Protein AF-A0A8H4ENB4-F1 (afdb_monomer_lite)

InterPro domains:
  IPR001810 F-box domain [PF12937] (3-46)
  IPR036047 F-box-like domain superfamily [SSF81383] (2-39)

Structure (mmCIF, N/CA/C/O backbone):
data_AF-A0A8H4ENB4-F1
#
_entry.id   AF-A0A8H4ENB4-F1
#
loop_
_atom_site.group_PDB
_atom_site.id
_atom_site.type_symbol
_atom_site.label_atom_id
_atom_site.label_alt_id
_atom_site.label_comp_id
_atom_site.label_asym_id
_atom_site.label_entity_id
_atom_site.label_seq_id
_atom_site.pdbx_PDB_ins_code
_atom_site.Cartn_x
_atom_site.Cartn_y
_atom_site.Cartn_z
_atom_site.occupancy
_atom_site.B_iso_or_equiv
_atom_site.auth_seq_id
_atom_site.auth_comp_id
_atom_site.auth_asym_id
_atom_site.auth_atom_id
_atom_site.pdbx_PDB_model_num
ATOM 1 N N . MET A 1 1 ? 24.292 -9.351 -32.741 1.00 33.78 1 MET A N 1
ATOM 2 C CA . MET A 1 1 ? 24.150 -9.515 -31.277 1.00 33.78 1 MET A CA 1
ATOM 3 C C . MET A 1 1 ? 23.387 -8.316 -30.751 1.00 33.78 1 MET A C 1
ATOM 5 O O . MET A 1 1 ? 23.905 -7.215 -30.852 1.00 33.78 1 MET A O 1
ATOM 9 N N . ILE A 1 2 ? 22.160 -8.491 -30.256 1.00 48.94 2 ILE A N 1
ATOM 10 C CA . ILE A 1 2 ? 21.493 -7.419 -29.506 1.00 48.94 2 ILE A CA 1
ATOM 11 C C . ILE A 1 2 ? 22.192 -7.375 -28.148 1.00 48.94 2 ILE A C 1
ATOM 13 O O . ILE A 1 2 ? 22.024 -8.280 -27.335 1.00 48.94 2 ILE A O 1
ATOM 17 N N . THR A 1 3 ? 23.038 -6.373 -27.932 1.00 51.88 3 THR A N 1
ATOM 18 C CA . THR A 1 3 ? 23.620 -6.097 -26.619 1.00 51.88 3 THR A CA 1
ATOM 19 C C . THR A 1 3 ? 22.496 -5.604 -25.714 1.00 51.88 3 THR A C 1
ATOM 21 O O . THR A 1 3 ? 22.113 -4.435 -25.772 1.00 51.88 3 THR A O 1
ATOM 24 N N . LEU A 1 4 ? 21.906 -6.508 -24.928 1.00 77.62 4 LEU A N 1
ATOM 25 C CA . LEU A 1 4 ? 20.975 -6.121 -23.874 1.00 77.62 4 LEU A CA 1
ATOM 26 C C . LEU A 1 4 ? 21.754 -5.266 -22.866 1.00 77.62 4 LEU A C 1
ATOM 28 O O . LEU A 1 4 ? 22.782 -5.704 -22.350 1.00 77.62 4 LEU A O 1
ATOM 32 N N . LEU A 1 5 ? 21.289 -4.043 -22.610 1.00 82.44 5 LEU A N 1
ATOM 33 C CA . LEU A 1 5 ? 21.833 -3.229 -21.526 1.00 82.44 5 LEU A CA 1
ATOM 34 C C . LEU A 1 5 ? 21.674 -3.986 -20.190 1.00 82.44 5 LEU A C 1
ATOM 36 O O . LEU A 1 5 ? 20.645 -4.638 -19.993 1.00 82.44 5 LEU A O 1
ATOM 40 N N . PRO A 1 6 ? 22.643 -3.893 -19.262 1.00 88.88 6 PRO A N 1
ATOM 41 C CA . PRO A 1 6 ? 22.495 -4.449 -17.921 1.00 88.88 6 PRO A CA 1
ATOM 42 C C . PRO A 1 6 ? 21.274 -3.883 -17.180 1.00 88.88 6 PRO A C 1
ATOM 44 O O . PRO A 1 6 ? 20.834 -2.754 -17.433 1.00 88.88 6 PRO A O 1
ATOM 47 N N . ASN A 1 7 ? 20.751 -4.641 -16.214 1.00 88.50 7 ASN A N 1
ATOM 48 C CA . ASN A 1 7 ? 19.602 -4.226 -15.400 1.00 88.50 7 ASN A CA 1
ATOM 49 C C . ASN A 1 7 ? 19.855 -2.899 -14.679 1.00 88.50 7 ASN A C 1
ATOM 51 O O . ASN A 1 7 ? 18.939 -2.100 -14.499 1.00 88.50 7 ASN A O 1
ATOM 55 N N . GLU A 1 8 ? 21.098 -2.646 -14.285 1.00 89.69 8 GLU A N 1
ATOM 56 C CA . GLU A 1 8 ? 21.548 -1.434 -13.612 1.00 89.69 8 GLU A CA 1
ATOM 57 C C . GLU A 1 8 ? 21.365 -0.206 -14.510 1.00 89.69 8 GLU A C 1
ATOM 59 O O . GLU A 1 8 ? 20.927 0.849 -14.043 1.00 89.69 8 GLU A O 1
ATOM 64 N N . CYS A 1 9 ? 21.629 -0.352 -15.813 1.00 92.00 9 CYS A N 1
ATOM 65 C CA . CYS A 1 9 ? 21.418 0.703 -16.799 1.00 92.00 9 CYS A CA 1
ATOM 66 C C . CYS A 1 9 ? 19.926 1.008 -16.951 1.00 92.00 9 CYS A C 1
ATOM 68 O O . CYS A 1 9 ? 19.528 2.165 -16.823 1.00 92.00 9 CYS A O 1
ATOM 70 N N . PHE A 1 10 ? 19.091 -0.019 -17.141 1.00 91.88 10 PHE A N 1
ATOM 71 C CA . PHE A 1 10 ? 17.637 0.151 -17.210 1.00 91.88 10 PHE A CA 1
ATOM 72 C C . PHE A 1 10 ? 17.066 0.754 -15.924 1.00 91.88 10 PHE A C 1
ATOM 74 O O . PHE A 1 10 ? 16.273 1.687 -15.985 1.00 91.88 10 PHE A O 1
ATOM 81 N N . SER A 1 11 ? 17.514 0.287 -14.756 1.00 91.62 11 SER A N 1
ATOM 82 C CA . SER A 1 11 ? 17.112 0.835 -13.459 1.00 91.62 11 SER A CA 1
ATOM 83 C C . SER A 1 11 ? 17.425 2.328 -13.367 1.00 91.62 11 SER A C 1
ATOM 85 O O . SER A 1 11 ? 16.570 3.108 -12.953 1.00 91.62 11 SER A O 1
ATOM 87 N N . LYS A 1 12 ? 18.619 2.752 -13.803 1.00 91.88 12 LYS A N 1
ATOM 88 C CA . LYS A 1 12 ? 19.013 4.167 -13.805 1.00 91.88 12 LYS A CA 1
ATOM 89 C C . LYS A 1 12 ? 18.180 4.996 -14.786 1.00 91.88 12 LYS A C 1
ATOM 91 O O . LYS A 1 12 ? 17.748 6.086 -14.425 1.00 91.88 12 LYS A O 1
ATOM 96 N N . ILE A 1 13 ? 17.903 4.463 -15.977 1.00 92.69 13 ILE A N 1
ATOM 97 C CA . ILE A 1 13 ? 17.026 5.099 -16.969 1.00 92.69 13 ILE A CA 1
ATOM 98 C C . ILE A 1 13 ? 15.621 5.292 -16.388 1.00 92.69 13 ILE A C 1
ATOM 100 O O . ILE A 1 13 ? 15.118 6.410 -16.370 1.00 92.69 13 ILE A O 1
ATOM 104 N N . PHE A 1 14 ? 15.003 4.236 -15.853 1.00 93.50 14 PHE A N 1
ATOM 105 C CA . PHE A 1 14 ? 13.647 4.311 -15.309 1.00 93.50 14 PHE A CA 1
ATOM 106 C C . PHE A 1 14 ? 13.556 5.182 -14.054 1.00 93.50 14 PHE A C 1
ATOM 108 O O . PHE A 1 14 ? 12.583 5.914 -13.895 1.00 93.50 14 PHE A O 1
ATOM 115 N N . LYS A 1 15 ? 14.585 5.203 -13.200 1.00 90.69 15 LYS A N 1
ATOM 116 C CA . LYS A 1 15 ? 14.631 6.114 -12.045 1.00 90.69 15 LYS A CA 1
ATOM 117 C C . LYS A 1 15 ? 14.587 7.591 -12.443 1.00 90.69 15 LYS A C 1
ATOM 119 O O . LYS A 1 15 ? 14.016 8.373 -11.692 1.00 90.69 15 LYS A O 1
ATOM 124 N N . ASN A 1 16 ? 15.098 7.971 -13.618 1.00 90.75 16 ASN A N 1
ATOM 125 C CA . ASN A 1 16 ? 14.972 9.349 -14.115 1.00 90.75 16 ASN A CA 1
ATOM 126 C C . ASN A 1 16 ? 13.517 9.738 -14.435 1.00 90.75 16 ASN A C 1
ATOM 128 O O . ASN A 1 16 ? 13.195 10.921 -14.482 1.00 90.75 16 ASN A O 1
ATOM 132 N N . PHE A 1 17 ? 12.628 8.757 -14.619 1.00 88.12 17 PHE A N 1
ATOM 133 C CA . PHE A 1 17 ? 11.200 8.965 -14.862 1.00 88.12 17 PHE A CA 1
ATOM 134 C C . PHE A 1 17 ? 10.337 8.755 -13.607 1.00 88.12 17 PHE A C 1
ATOM 136 O O . PHE A 1 17 ? 9.117 8.714 -13.721 1.00 88.12 17 PHE A O 1
ATOM 143 N N . SER A 1 18 ? 10.922 8.644 -12.407 1.00 81.56 18 SER A N 1
ATOM 144 C CA . SER A 1 18 ? 10.185 8.380 -11.153 1.00 81.56 18 SER A CA 1
ATOM 145 C C . SER A 1 18 ? 9.088 9.405 -10.836 1.00 81.56 18 SER A C 1
ATOM 147 O O . SER A 1 18 ? 8.066 9.059 -10.242 1.00 81.56 18 SER A O 1
ATOM 149 N N . ASN A 1 19 ? 9.262 10.655 -11.273 1.00 80.44 19 ASN A N 1
ATOM 150 C CA . ASN A 1 19 ? 8.263 11.719 -11.134 1.00 80.44 19 ASN A CA 1
ATOM 151 C C . ASN A 1 19 ? 7.186 11.707 -12.231 1.00 80.44 19 ASN A C 1
ATOM 153 O O . ASN A 1 19 ? 6.178 12.392 -12.097 1.00 80.44 19 ASN A O 1
ATOM 157 N N . ASN A 1 20 ? 7.369 10.927 -13.298 1.00 84.69 20 ASN A N 1
ATOM 158 C CA . ASN A 1 20 ? 6.395 10.756 -14.370 1.00 84.69 20 ASN A CA 1
ATOM 159 C C . ASN A 1 20 ? 5.907 9.301 -14.404 1.00 84.69 20 ASN A C 1
ATOM 161 O O . ASN A 1 20 ? 6.315 8.490 -15.242 1.00 84.69 20 ASN A O 1
ATOM 165 N N . TYR A 1 21 ? 5.010 8.971 -13.471 1.00 80.31 21 TYR A N 1
ATOM 166 C CA . TYR A 1 21 ? 4.473 7.618 -13.341 1.00 80.31 21 TYR A CA 1
ATOM 167 C C . TYR A 1 21 ? 3.781 7.140 -14.623 1.00 80.31 21 TYR A C 1
ATOM 169 O O . TYR A 1 21 ? 3.906 5.970 -14.966 1.00 80.31 21 TYR A O 1
ATOM 177 N N . ARG A 1 22 ? 3.116 8.027 -15.380 1.00 83.75 22 ARG A N 1
ATOM 178 C CA . ARG A 1 22 ? 2.445 7.677 -16.647 1.00 83.75 22 ARG A CA 1
ATOM 179 C C . ARG A 1 22 ? 3.431 7.110 -17.670 1.00 83.75 22 ARG A C 1
ATOM 181 O O . ARG A 1 22 ? 3.140 6.098 -18.313 1.00 83.75 22 ARG A O 1
ATOM 188 N N . THR A 1 23 ? 4.617 7.709 -17.771 1.00 89.62 23 THR A N 1
ATOM 189 C CA . THR A 1 23 ? 5.705 7.186 -18.610 1.00 89.62 23 THR A CA 1
ATOM 190 C C . THR A 1 23 ? 6.164 5.818 -18.120 1.00 89.62 23 THR A C 1
ATOM 192 O O . THR A 1 23 ? 6.275 4.889 -18.916 1.00 89.62 23 THR A O 1
ATOM 195 N N . LEU A 1 24 ? 6.371 5.650 -16.812 1.00 89.38 24 LEU A N 1
ATOM 196 C CA . LEU A 1 24 ? 6.766 4.359 -16.243 1.00 89.38 24 LEU A CA 1
ATOM 197 C C . LEU A 1 24 ? 5.714 3.263 -16.473 1.00 89.38 24 LEU A C 1
ATOM 199 O O . LEU A 1 24 ? 6.077 2.154 -16.859 1.00 89.38 24 LEU A O 1
ATOM 203 N N . PHE A 1 25 ? 4.423 3.569 -16.318 1.00 86.50 25 PHE A N 1
ATOM 204 C CA . PHE A 1 25 ? 3.331 2.644 -16.637 1.00 86.50 25 PHE A CA 1
ATOM 205 C C . PHE A 1 25 ? 3.326 2.248 -18.113 1.00 86.50 25 PHE A C 1
ATOM 207 O O . PHE A 1 25 ? 3.151 1.075 -18.426 1.00 86.50 25 PHE A O 1
ATOM 214 N N . SER A 1 26 ? 3.575 3.194 -19.020 1.00 89.62 26 SER A N 1
ATOM 215 C CA . SER A 1 26 ? 3.676 2.895 -20.454 1.00 89.62 26 SER A CA 1
ATOM 216 C C . SER A 1 26 ? 4.870 1.974 -20.744 1.00 89.62 26 SER A C 1
ATOM 218 O O . SER A 1 26 ? 4.734 0.970 -21.440 1.00 89.62 26 SER A O 1
ATOM 220 N N . CYS A 1 27 ? 6.027 2.251 -20.135 1.00 90.88 27 CYS A N 1
ATOM 221 C CA . CYS A 1 27 ? 7.237 1.435 -20.261 1.00 90.88 27 CYS A CA 1
ATOM 222 C C . CYS A 1 27 ? 7.072 0.020 -19.679 1.00 90.88 27 CYS A C 1
ATOM 224 O O . CYS A 1 27 ? 7.657 -0.935 -20.192 1.00 90.88 27 CYS A O 1
ATOM 226 N N . LEU A 1 28 ? 6.260 -0.147 -18.634 1.00 90.12 28 LEU A N 1
ATOM 227 C CA . LEU A 1 28 ? 5.977 -1.451 -18.036 1.00 90.12 28 LEU A CA 1
ATOM 228 C C . LEU A 1 28 ? 5.340 -2.430 -19.034 1.00 90.12 28 LEU A C 1
ATOM 230 O O . LEU A 1 28 ? 5.593 -3.633 -18.955 1.00 90.12 28 LEU A O 1
ATOM 234 N N . LEU A 1 29 ? 4.551 -1.920 -19.982 1.00 91.19 29 LEU A N 1
ATOM 235 C CA . LEU A 1 29 ? 3.837 -2.722 -20.978 1.00 91.19 29 LEU A CA 1
ATOM 236 C C . LEU A 1 29 ? 4.723 -3.165 -22.153 1.00 91.19 29 LEU A C 1
ATOM 238 O O . LEU A 1 29 ? 4.334 -4.054 -22.905 1.00 91.19 29 LEU A O 1
ATOM 242 N N . VAL A 1 30 ? 5.923 -2.592 -22.297 1.00 93.19 30 VAL A N 1
ATOM 243 C CA . VAL A 1 30 ? 6.831 -2.869 -23.424 1.00 93.19 30 VAL A CA 1
ATOM 244 C C . VAL A 1 30 ? 7.368 -4.300 -23.383 1.00 93.19 30 VAL A C 1
ATOM 246 O O . VAL A 1 30 ? 7.442 -4.970 -24.410 1.00 93.19 30 VAL A O 1
ATOM 249 N N . SER A 1 31 ? 7.783 -4.788 -22.209 1.00 93.12 31 SER A N 1
ATOM 250 C CA . SER A 1 31 ? 8.293 -6.156 -22.070 1.00 93.12 31 SER A CA 1
ATOM 251 C C . SER A 1 31 ? 8.209 -6.680 -20.637 1.00 93.12 31 SER A C 1
ATOM 253 O O . SER A 1 31 ? 8.283 -5.925 -19.666 1.00 93.12 31 SER A O 1
ATOM 255 N N . ARG A 1 32 ? 8.169 -8.014 -20.482 1.00 91.12 32 ARG A N 1
ATOM 256 C CA . ARG A 1 32 ? 8.250 -8.671 -19.160 1.00 91.12 32 ARG A CA 1
ATOM 257 C C . ARG A 1 32 ? 9.529 -8.314 -18.398 1.00 91.12 32 ARG A C 1
ATOM 259 O O . ARG A 1 32 ? 9.535 -8.345 -17.171 1.00 91.12 32 ARG A O 1
ATOM 266 N N . HIS A 1 33 ? 10.612 -8.021 -19.114 1.00 91.69 33 HIS A N 1
ATOM 267 C CA . HIS A 1 33 ? 11.878 -7.612 -18.515 1.00 91.69 33 HIS A CA 1
ATOM 268 C C . HIS A 1 33 ? 11.768 -6.210 -17.904 1.00 91.69 33 HIS A C 1
ATOM 270 O O . HIS A 1 33 ? 12.080 -6.026 -16.732 1.00 91.69 33 HIS A O 1
ATOM 276 N N . TRP A 1 34 ? 11.227 -5.253 -18.661 1.00 93.62 34 TRP A N 1
ATOM 277 C CA . TRP A 1 34 ? 11.026 -3.876 -18.204 1.00 93.62 34 TRP A CA 1
ATOM 278 C C . TRP A 1 34 ? 10.031 -3.813 -17.049 1.00 93.62 34 TRP A C 1
ATOM 280 O O . TRP A 1 34 ? 10.302 -3.155 -16.049 1.00 93.62 34 TRP A O 1
ATOM 290 N N . CYS A 1 35 ? 8.942 -4.581 -17.134 1.00 92.81 35 CYS A N 1
ATOM 291 C CA . CYS A 1 35 ? 7.967 -4.721 -16.057 1.00 92.81 35 CYS A CA 1
ATOM 292 C C . CYS A 1 35 ? 8.632 -5.076 -14.717 1.00 92.81 35 CYS A C 1
ATOM 294 O O . CYS A 1 35 ? 8.427 -4.380 -13.726 1.00 92.81 35 CYS A O 1
ATOM 296 N N . ARG A 1 36 ? 9.515 -6.085 -14.690 1.00 92.75 36 ARG A N 1
ATOM 297 C CA . ARG A 1 36 ? 10.210 -6.503 -13.458 1.00 92.75 36 ARG A CA 1
ATOM 298 C C . ARG A 1 36 ? 11.112 -5.424 -12.852 1.00 92.75 36 ARG A C 1
ATOM 300 O O . ARG A 1 36 ? 11.290 -5.421 -11.640 1.00 92.75 36 ARG A O 1
ATOM 307 N N . ILE A 1 37 ? 11.675 -4.533 -13.667 1.00 93.12 37 ILE A N 1
ATOM 308 C CA . ILE A 1 37 ? 12.547 -3.443 -13.200 1.00 93.12 37 ILE A CA 1
ATOM 309 C C . ILE A 1 37 ? 11.719 -2.236 -12.745 1.00 93.12 37 ILE A C 1
ATOM 311 O O . ILE A 1 37 ? 12.053 -1.591 -11.754 1.00 93.12 37 ILE A O 1
ATOM 315 N N . ILE A 1 38 ? 10.638 -1.932 -13.462 1.00 92.75 38 ILE A N 1
ATOM 316 C CA . ILE A 1 38 ? 9.805 -0.751 -13.226 1.00 92.75 38 ILE A CA 1
ATOM 317 C C . ILE A 1 38 ? 8.880 -0.942 -12.025 1.00 92.75 38 ILE A C 1
ATOM 319 O O . ILE A 1 38 ? 8.680 0.014 -11.280 1.00 92.75 38 ILE A O 1
ATOM 323 N N . ILE A 1 39 ? 8.340 -2.146 -11.803 1.00 91.38 39 ILE A N 1
ATOM 324 C CA . ILE A 1 39 ? 7.420 -2.412 -10.686 1.00 91.38 39 ILE A CA 1
ATOM 325 C C . ILE A 1 39 ? 7.999 -1.956 -9.335 1.00 91.38 39 ILE A C 1
ATOM 327 O O . ILE A 1 39 ? 7.341 -1.157 -8.670 1.00 91.38 39 ILE A O 1
ATOM 331 N N . PRO A 1 40 ? 9.231 -2.335 -8.942 1.00 91.62 40 PRO A N 1
ATOM 332 C CA . PRO A 1 40 ? 9.821 -1.848 -7.697 1.00 91.62 40 PRO A CA 1
ATOM 333 C C . PRO A 1 40 ? 10.025 -0.327 -7.639 1.00 91.62 40 PRO A C 1
ATOM 335 O O . PRO A 1 40 ? 10.032 0.237 -6.552 1.00 91.62 40 PRO A O 1
ATOM 338 N N . ILE A 1 41 ? 10.205 0.338 -8.787 1.00 90.94 41 ILE A N 1
ATOM 339 C CA . ILE A 1 41 ? 10.390 1.797 -8.871 1.00 90.94 41 ILE A CA 1
ATOM 340 C C . ILE A 1 41 ? 9.049 2.516 -8.697 1.00 90.94 41 ILE A C 1
ATOM 342 O O . ILE A 1 41 ? 8.963 3.483 -7.952 1.00 90.94 41 ILE A O 1
ATOM 346 N N . LEU A 1 42 ? 7.996 2.049 -9.369 1.00 88.06 42 LEU A N 1
ATOM 347 C CA . LEU A 1 42 ? 6.656 2.630 -9.258 1.00 88.06 42 LEU A CA 1
ATOM 348 C C . LEU A 1 42 ? 6.060 2.422 -7.859 1.00 88.06 42 LEU A C 1
ATOM 350 O O . LEU A 1 42 ? 5.446 3.331 -7.310 1.00 88.06 42 LEU A O 1
ATOM 354 N N . TRP A 1 43 ? 6.267 1.241 -7.272 1.00 89.12 43 TRP A N 1
ATOM 355 C CA . TRP A 1 43 ? 5.727 0.876 -5.960 1.00 89.12 43 TRP A CA 1
ATOM 356 C C . TRP A 1 43 ? 6.666 1.201 -4.789 1.00 89.12 43 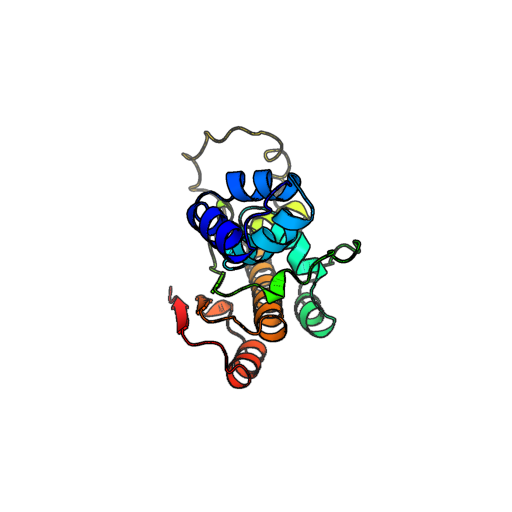TRP A C 1
ATOM 358 O O . TRP A 1 43 ? 6.402 0.760 -3.673 1.00 89.12 43 TRP A O 1
ATOM 368 N N . SER A 1 44 ? 7.731 1.990 -4.993 1.00 90.81 44 SER A N 1
ATOM 369 C CA . SER A 1 44 ? 8.582 2.454 -3.886 1.00 90.81 44 SER A CA 1
ATOM 370 C C . SER A 1 44 ? 7.904 3.519 -3.023 1.00 90.81 44 SER A C 1
ATOM 372 O O . SER A 1 44 ? 8.199 3.611 -1.830 1.00 90.81 44 SER A O 1
ATOM 374 N N . GLU A 1 45 ? 6.995 4.299 -3.611 1.00 87.94 45 GLU A N 1
ATOM 375 C CA . GLU A 1 45 ? 6.166 5.309 -2.942 1.00 87.94 45 GLU A CA 1
ATOM 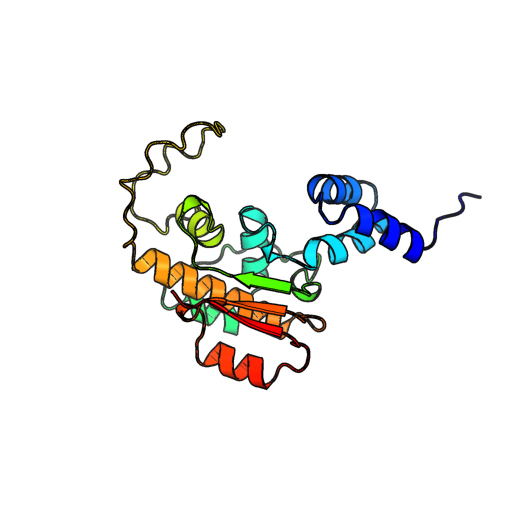376 C C . GLU A 1 45 ? 4.687 5.063 -3.291 1.00 87.94 45 GLU A C 1
ATOM 378 O O . GLU A 1 45 ? 4.066 5.862 -3.996 1.00 87.94 45 GLU A O 1
ATOM 383 N N . PRO A 1 46 ? 4.106 3.933 -2.846 1.00 80.56 46 PRO A N 1
ATOM 384 C CA . PRO A 1 46 ? 2.755 3.517 -3.225 1.00 80.56 46 PRO A CA 1
ATOM 385 C C . PRO A 1 46 ? 1.703 4.574 -2.890 1.00 80.56 46 PRO A C 1
ATOM 387 O O . PRO A 1 46 ? 0.687 4.687 -3.573 1.00 80.56 46 PRO A O 1
ATOM 390 N N . THR A 1 47 ? 1.963 5.375 -1.853 1.00 76.50 47 THR A N 1
ATOM 391 C CA . THR A 1 47 ? 1.027 6.389 -1.392 1.00 76.50 47 THR A CA 1
ATOM 392 C C . THR A 1 47 ? 1.137 7.737 -2.109 1.00 76.50 47 THR A C 1
ATOM 394 O O . THR A 1 47 ? 0.416 8.671 -1.777 1.00 76.50 47 THR A O 1
ATOM 397 N N . LYS A 1 48 ? 2.041 7.875 -3.080 1.00 76.50 48 LYS A N 1
ATOM 398 C CA . LYS A 1 48 ? 2.165 9.103 -3.876 1.00 76.50 48 LYS A CA 1
ATOM 399 C C . LYS A 1 48 ? 1.022 9.262 -4.884 1.00 76.50 48 LYS A C 1
ATOM 401 O O . LYS A 1 48 ? 0.763 10.367 -5.342 1.00 76.50 48 LYS A O 1
ATOM 406 N N . TYR A 1 49 ? 0.356 8.159 -5.225 1.00 68.81 49 TYR A N 1
ATOM 407 C CA . TYR A 1 49 ? -0.656 8.091 -6.280 1.00 68.81 49 TYR A CA 1
ATOM 408 C C . TYR A 1 49 ? -1.976 7.460 -5.786 1.00 68.81 49 TYR A C 1
ATOM 410 O O . TYR A 1 49 ? -2.690 6.846 -6.575 1.00 68.81 49 TYR A O 1
ATOM 418 N N . VAL A 1 50 ? -2.291 7.568 -4.482 1.00 64.81 50 VAL A N 1
ATOM 419 C CA . VAL A 1 50 ? -3.460 6.907 -3.834 1.00 64.81 50 VAL A CA 1
ATOM 420 C C . VAL A 1 50 ? -4.796 7.365 -4.404 1.00 64.81 50 VAL A C 1
ATOM 422 O O . VAL A 1 50 ? -5.780 6.650 -4.258 1.00 64.81 50 VAL A O 1
ATOM 425 N N . ASP A 1 51 ? -4.834 8.494 -5.107 1.00 65.62 51 ASP A N 1
ATOM 426 C CA . ASP A 1 51 ? -6.035 8.987 -5.787 1.00 65.62 51 ASP A CA 1
ATOM 427 C C . ASP A 1 51 ? -6.561 7.989 -6.837 1.00 65.62 51 ASP A C 1
ATOM 429 O 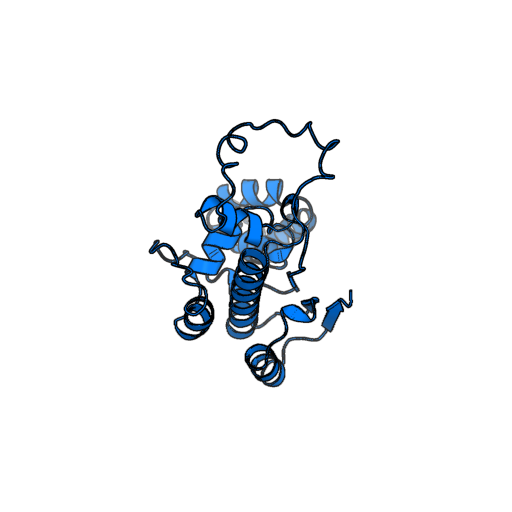O . ASP A 1 51 ? -7.738 8.008 -7.198 1.00 65.62 51 ASP A O 1
ATOM 433 N N . ASP A 1 52 ? -5.716 7.061 -7.305 1.00 71.94 52 ASP A N 1
ATOM 434 C CA . ASP A 1 52 ? -6.139 5.968 -8.171 1.00 71.94 52 ASP A CA 1
ATOM 435 C C . ASP A 1 52 ? -6.784 4.822 -7.372 1.00 71.94 52 ASP A C 1
ATOM 437 O O . ASP A 1 52 ? -6.114 3.966 -6.782 1.00 71.94 52 ASP A O 1
ATOM 441 N N . LEU A 1 53 ? -8.115 4.745 -7.452 1.00 77.06 53 LEU A N 1
ATOM 442 C CA . LEU A 1 53 ? -8.949 3.693 -6.856 1.00 77.06 53 LEU A CA 1
ATOM 443 C C . LEU A 1 53 ? -8.465 2.264 -7.158 1.00 77.06 53 LEU A C 1
ATOM 445 O O . LEU A 1 53 ? -8.684 1.342 -6.367 1.00 77.06 53 LEU A O 1
ATOM 449 N N . ARG A 1 54 ? -7.796 2.048 -8.299 1.00 77.75 54 ARG A N 1
ATOM 450 C CA . ARG A 1 54 ? -7.269 0.729 -8.677 1.00 77.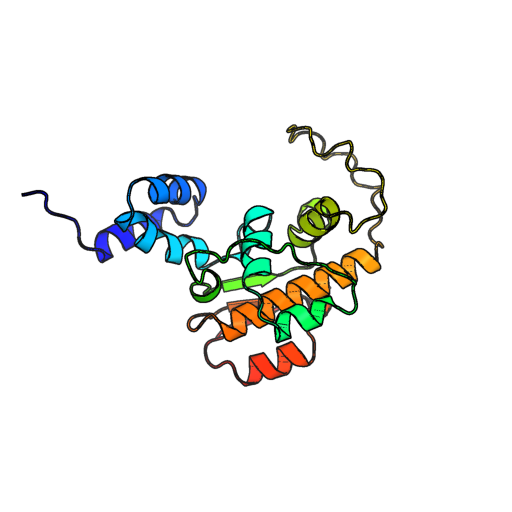75 54 ARG A CA 1
ATOM 451 C C . ARG A 1 54 ? -6.135 0.293 -7.755 1.00 77.75 54 ARG A C 1
ATOM 453 O O . ARG A 1 54 ? -6.041 -0.897 -7.459 1.00 77.75 54 ARG A O 1
ATOM 460 N N . LEU A 1 55 ? -5.297 1.225 -7.295 1.00 80.62 55 LEU A N 1
ATOM 461 C CA . LEU A 1 55 ? -4.187 0.926 -6.388 1.00 80.62 55 LEU A CA 1
ATOM 462 C C . LEU A 1 55 ? -4.700 0.519 -5.009 1.00 80.62 55 LEU A C 1
ATOM 464 O O . LEU A 1 55 ? -4.254 -0.490 -4.470 1.00 80.62 55 LEU A O 1
ATOM 468 N N . ILE A 1 56 ? -5.692 1.239 -4.484 1.00 85.62 56 ILE A N 1
ATOM 469 C CA . ILE A 1 56 ? -6.330 0.908 -3.202 1.00 85.62 56 ILE A CA 1
ATOM 470 C C . ILE A 1 56 ? -6.910 -0.495 -3.254 1.00 85.62 56 ILE A C 1
ATOM 472 O O . ILE A 1 56 ? -6.605 -1.318 -2.394 1.00 85.62 56 ILE A O 1
ATOM 476 N N . ARG A 1 57 ? -7.659 -0.807 -4.316 1.00 85.62 57 ARG A N 1
ATOM 477 C CA . ARG A 1 57 ? -8.216 -2.144 -4.520 1.00 85.62 57 ARG A CA 1
ATOM 478 C C . ARG A 1 57 ? -7.134 -3.226 -4.538 1.00 85.62 57 ARG A C 1
ATOM 480 O O . ARG A 1 57 ? -7.323 -4.270 -3.925 1.00 85.62 57 ARG A O 1
ATOM 487 N N . ILE A 1 58 ? -6.000 -2.990 -5.207 1.00 86.00 58 ILE A N 1
ATOM 488 C CA . ILE A 1 58 ? -4.872 -3.937 -5.213 1.00 86.00 58 ILE A CA 1
ATOM 489 C C . ILE A 1 58 ? -4.355 -4.176 -3.792 1.00 86.00 58 ILE A C 1
ATOM 491 O O . ILE A 1 58 ? -4.150 -5.329 -3.422 1.00 86.00 58 ILE A O 1
ATOM 495 N N . TYR A 1 59 ? -4.166 -3.126 -2.989 1.00 88.12 59 TYR A N 1
ATOM 496 C CA . TYR A 1 59 ? -3.655 -3.296 -1.628 1.00 88.12 59 TYR A CA 1
ATOM 497 C C . TYR A 1 59 ? -4.658 -3.978 -0.697 1.00 88.12 59 TYR A C 1
ATOM 499 O O . TYR A 1 59 ? -4.271 -4.845 0.088 1.00 88.12 59 TYR A O 1
ATOM 507 N N . LEU A 1 60 ? -5.945 -3.652 -0.822 1.00 89.75 60 LEU A N 1
ATOM 508 C CA . LEU A 1 60 ? -7.006 -4.309 -0.062 1.00 89.75 60 LEU A CA 1
ATOM 509 C C . LEU A 1 60 ? -7.048 -5.822 -0.332 1.00 89.75 60 LEU A C 1
ATOM 511 O O . LEU A 1 60 ? -7.203 -6.612 0.595 1.00 89.75 60 LEU A O 1
ATOM 515 N N . LEU A 1 61 ? -6.804 -6.246 -1.576 1.00 88.19 61 LEU A N 1
ATOM 516 C CA . LEU A 1 61 ? -6.716 -7.666 -1.944 1.00 88.19 61 LEU A CA 1
ATOM 517 C C . LEU A 1 61 ? -5.502 -8.398 -1.356 1.00 88.19 61 LEU A C 1
ATOM 519 O O . LEU A 1 61 ? -5.477 -9.629 -1.338 1.00 88.19 61 LEU A O 1
ATOM 523 N N . THR A 1 62 ? -4.486 -7.667 -0.898 1.00 88.31 62 THR A N 1
ATOM 524 C CA . THR A 1 62 ? -3.263 -8.238 -0.306 1.00 88.31 62 THR A CA 1
ATOM 525 C C . THR A 1 62 ? -3.282 -8.298 1.222 1.00 88.31 62 THR A C 1
ATOM 527 O O . THR A 1 62 ? -2.317 -8.778 1.828 1.00 88.31 62 THR A O 1
ATOM 530 N N . LEU A 1 63 ? -4.371 -7.847 1.855 1.00 90.88 63 LEU A N 1
ATOM 531 C CA . LEU A 1 63 ? -4.549 -7.942 3.302 1.00 90.88 63 LEU A CA 1
ATOM 532 C C . LEU A 1 63 ? -4.680 -9.406 3.737 1.00 90.88 63 LEU A C 1
ATOM 534 O O . LEU A 1 63 ? -5.405 -10.191 3.122 1.00 90.88 63 LEU A O 1
ATOM 538 N N . ASN A 1 64 ? -3.993 -9.777 4.816 1.00 90.75 64 ASN A N 1
ATOM 539 C CA . ASN A 1 64 ? -4.154 -11.090 5.439 1.00 90.75 64 ASN A CA 1
ATOM 540 C C . ASN A 1 64 ? -5.366 -11.114 6.395 1.00 90.75 64 ASN A C 1
ATOM 542 O O . ASN A 1 64 ? -6.007 -10.095 6.623 1.00 90.75 64 ASN A O 1
ATOM 546 N N . ALA A 1 65 ? -5.672 -12.272 6.987 1.00 90.75 65 ALA A N 1
ATOM 547 C CA . ALA A 1 65 ? -6.825 -12.413 7.884 1.00 90.75 65 ALA A CA 1
ATOM 548 C C . ALA A 1 65 ? -6.780 -11.472 9.110 1.00 90.75 65 ALA A C 1
ATOM 550 O O . ALA A 1 65 ? -7.815 -10.971 9.534 1.00 90.75 65 ALA A O 1
ATOM 551 N N . GLU A 1 66 ? -5.592 -11.201 9.659 1.00 90.00 66 GLU A N 1
ATOM 552 C CA . GLU A 1 66 ? -5.415 -10.289 10.799 1.00 90.00 66 GLU A CA 1
ATOM 553 C C . GLU A 1 66 ? -5.711 -8.838 10.399 1.00 90.00 66 GLU A C 1
ATOM 555 O O . GLU A 1 66 ? -6.446 -8.139 11.086 1.00 90.00 66 GLU A O 1
ATOM 560 N N . GLU A 1 67 ? -5.209 -8.398 9.248 1.00 91.69 67 GLU A N 1
ATOM 561 C CA . GLU A 1 67 ? -5.464 -7.059 8.714 1.00 91.69 67 GLU A CA 1
ATOM 562 C C . GLU A 1 67 ? -6.926 -6.883 8.295 1.00 91.69 67 GLU A C 1
ATOM 564 O O . GLU A 1 67 ? -7.516 -5.843 8.556 1.00 91.69 67 GLU A O 1
ATOM 569 N N . GLN A 1 68 ? -7.543 -7.913 7.712 1.00 91.44 68 GLN A N 1
ATOM 570 C CA . GLN A 1 68 ? -8.972 -7.901 7.391 1.00 91.44 68 GLN A CA 1
ATOM 571 C C . GLN A 1 68 ? -9.846 -7.850 8.650 1.00 91.44 68 GLN A C 1
ATOM 573 O O . GLN A 1 68 ? -10.921 -7.257 8.620 1.00 91.44 68 GLN A O 1
ATOM 578 N N . SER A 1 69 ? -9.386 -8.408 9.776 1.00 90.69 69 SER A N 1
ATOM 579 C CA . SER A 1 69 ? -10.143 -8.366 11.033 1.00 90.69 69 SER A CA 1
ATOM 580 C C . SER A 1 69 ? -10.361 -6.943 11.562 1.00 90.69 69 SER A C 1
ATOM 582 O O . SER A 1 69 ? -11.372 -6.690 12.214 1.00 90.69 69 SER A O 1
ATOM 584 N N . LEU A 1 70 ? -9.478 -5.995 11.214 1.00 89.88 70 LEU A N 1
ATOM 585 C CA . LEU A 1 70 ? -9.619 -4.573 11.553 1.00 89.88 70 LEU A CA 1
ATOM 586 C C . LEU A 1 70 ? -10.796 -3.898 10.838 1.00 89.88 70 LEU A C 1
ATOM 588 O O . LEU A 1 70 ? -11.252 -2.842 11.269 1.00 89.88 70 LEU A O 1
ATOM 592 N N . LEU A 1 71 ? -11.271 -4.494 9.745 1.00 92.06 71 LEU A N 1
ATOM 593 C CA . LEU A 1 71 ? -12.342 -3.964 8.905 1.00 92.06 71 LEU A CA 1
ATOM 594 C C . LEU A 1 71 ? -13.728 -4.484 9.317 1.00 92.06 71 LEU A C 1
ATOM 596 O O . LEU A 1 71 ? -14.738 -3.845 9.021 1.00 92.06 71 LEU A O 1
ATOM 600 N N . LEU A 1 72 ? -13.780 -5.611 10.039 1.00 90.00 72 LEU A N 1
ATOM 601 C CA . LEU A 1 72 ? -15.023 -6.254 10.478 1.00 90.00 72 LEU A CA 1
ATOM 602 C C . LEU A 1 72 ? -15.925 -5.352 11.341 1.00 90.00 72 LEU A C 1
ATOM 604 O O . LEU A 1 72 ? -17.125 -5.341 11.075 1.00 90.00 72 LEU A O 1
ATOM 608 N N . PRO A 1 73 ? -15.412 -4.568 12.317 1.00 91.50 73 PRO A N 1
ATOM 609 C CA . PRO A 1 73 ? -16.256 -3.692 13.140 1.00 91.50 73 PRO A CA 1
ATOM 610 C C . PRO A 1 73 ? -17.006 -2.624 12.339 1.00 91.50 73 PRO A C 1
ATOM 612 O O . PRO A 1 73 ? -17.988 -2.074 12.823 1.00 91.50 73 PRO A O 1
ATOM 615 N N . TYR A 1 74 ? -16.537 -2.342 11.123 1.00 90.12 74 TYR A N 1
ATOM 616 C CA . TYR A 1 74 ? -17.060 -1.305 10.243 1.00 90.12 74 TYR A CA 1
ATOM 617 C C . TYR A 1 74 ? -17.875 -1.872 9.073 1.00 90.12 74 TYR A C 1
ATOM 619 O O . TYR A 1 74 ? -18.200 -1.139 8.145 1.00 90.12 74 TYR A O 1
ATOM 627 N N . ASN A 1 75 ? -18.185 -3.177 9.088 1.00 89.31 75 ASN A N 1
ATOM 628 C CA . ASN A 1 75 ? -18.938 -3.874 8.037 1.00 89.31 75 ASN A CA 1
ATOM 629 C C . ASN A 1 75 ? -18.348 -3.702 6.620 1.00 89.31 75 ASN A C 1
ATOM 631 O O . ASN A 1 75 ? -19.067 -3.756 5.618 1.00 89.31 75 ASN A O 1
ATOM 635 N N . ILE A 1 76 ? -17.029 -3.508 6.517 1.00 89.12 76 ILE A N 1
ATOM 636 C CA . ILE A 1 76 ? -16.349 -3.357 5.229 1.00 89.12 76 ILE A CA 1
ATOM 637 C C . ILE A 1 76 ? -16.116 -4.746 4.626 1.00 89.12 76 ILE A C 1
ATOM 639 O O . ILE A 1 76 ? -15.370 -5.563 5.169 1.00 89.12 76 ILE A O 1
ATOM 643 N N . ILE A 1 77 ? -16.741 -5.006 3.480 1.00 83.94 77 ILE A N 1
ATOM 644 C CA . ILE A 1 77 ? -16.653 -6.267 2.750 1.00 83.94 77 ILE A CA 1
ATOM 645 C C . ILE A 1 77 ? -15.664 -6.071 1.612 1.00 83.94 77 ILE A C 1
ATOM 647 O O . ILE A 1 77 ? -15.866 -5.260 0.711 1.00 83.94 77 ILE A O 1
ATOM 651 N N . LEU A 1 78 ? -14.575 -6.834 1.647 1.00 83.62 78 LEU A N 1
ATOM 652 C CA . LEU A 1 78 ? -13.595 -6.803 0.575 1.00 83.62 78 LEU A CA 1
ATOM 653 C C . LEU A 1 78 ? -14.060 -7.671 -0.594 1.00 83.62 78 LEU A C 1
ATOM 655 O O . LEU A 1 78 ? -14.507 -8.804 -0.388 1.00 83.62 78 LEU A O 1
ATOM 659 N N . PRO A 1 79 ? -13.919 -7.186 -1.833 1.00 70.50 79 PRO A N 1
ATOM 660 C CA . PRO A 1 79 ? -14.305 -7.970 -2.983 1.00 70.50 79 PRO A CA 1
ATOM 661 C C . PRO A 1 79 ? -13.347 -9.154 -3.170 1.00 70.50 79 PRO A C 1
ATOM 663 O O . PRO A 1 79 ? -12.126 -9.022 -3.066 1.00 70.50 79 PRO A O 1
ATOM 666 N N . ASN A 1 80 ? -13.904 -10.327 -3.467 1.00 69.62 80 ASN A N 1
ATOM 667 C CA . ASN A 1 80 ? -13.140 -11.559 -3.642 1.00 69.62 80 ASN A CA 1
ATOM 668 C C . ASN A 1 80 ? -12.591 -11.652 -5.077 1.00 69.62 80 ASN A C 1
ATOM 670 O O . ASN A 1 80 ? -13.193 -12.279 -5.948 1.00 69.62 80 ASN A O 1
ATOM 674 N N . TYR A 1 81 ? -11.470 -10.976 -5.339 1.00 69.12 81 TYR A N 1
ATOM 675 C CA . TYR A 1 81 ? -10.781 -11.020 -6.633 1.00 69.12 81 TYR A CA 1
ATOM 676 C C . TYR A 1 81 ? -9.537 -11.915 -6.610 1.00 69.12 81 TYR A C 1
ATOM 678 O O . TYR A 1 81 ? -9.023 -12.317 -5.566 1.00 69.12 81 TYR A O 1
ATOM 686 N N . GLN A 1 82 ? -9.015 -12.194 -7.806 1.00 77.00 82 GLN A N 1
ATOM 687 C CA . GLN A 1 82 ? -7.760 -12.913 -7.985 1.00 77.00 82 GLN A CA 1
ATOM 688 C C . GLN A 1 82 ? -6.590 -12.145 -7.354 1.00 77.00 82 GLN A C 1
ATOM 690 O O . GLN A 1 82 ? -6.458 -10.930 -7.518 1.00 77.00 82 GLN A O 1
ATOM 695 N N . ARG A 1 83 ? -5.719 -12.876 -6.650 1.00 77.19 83 ARG A N 1
ATOM 696 C CA . ARG A 1 83 ? -4.522 -12.304 -6.027 1.00 77.19 83 ARG A CA 1
ATOM 697 C C . ARG A 1 83 ? -3.610 -11.655 -7.078 1.00 77.19 83 ARG A C 1
ATOM 699 O O . ARG A 1 83 ? -3.440 -12.223 -8.161 1.00 77.19 83 ARG A O 1
ATOM 706 N N . PRO A 1 84 ? -3.000 -10.499 -6.766 1.00 84.12 84 PRO A N 1
ATOM 707 C CA . PRO A 1 84 ? -2.064 -9.850 -7.672 1.00 84.12 84 PRO A CA 1
ATOM 708 C C . PRO A 1 84 ? -0.841 -10.729 -7.957 1.00 84.12 84 PRO A C 1
ATOM 710 O O . PRO A 1 84 ? -0.409 -11.520 -7.123 1.00 84.12 84 PRO A O 1
ATOM 713 N N . LEU A 1 85 ? -0.258 -10.554 -9.147 1.00 85.25 85 LEU A N 1
ATOM 714 C CA . LEU A 1 85 ? 0.921 -11.307 -9.593 1.00 85.25 85 LEU A CA 1
ATOM 715 C C . LEU A 1 85 ? 2.179 -10.994 -8.768 1.00 85.25 85 LEU A C 1
ATOM 717 O O . LEU A 1 85 ? 3.061 -11.841 -8.636 1.00 85.25 85 LEU A O 1
ATOM 721 N N . PHE A 1 86 ? 2.278 -9.767 -8.258 1.00 85.50 86 PHE A N 1
ATOM 722 C CA . PHE A 1 86 ? 3.404 -9.301 -7.462 1.00 85.50 86 PHE A CA 1
ATOM 723 C C . PHE A 1 86 ? 2.958 -8.982 -6.038 1.00 85.50 86 PHE A C 1
ATOM 725 O O . PHE A 1 86 ? 1.872 -8.445 -5.819 1.00 85.50 86 PHE A O 1
ATOM 732 N N . GLU A 1 87 ? 3.859 -9.209 -5.086 1.00 87.69 87 GLU A N 1
ATOM 733 C CA . GLU A 1 87 ? 3.764 -8.693 -3.718 1.00 87.69 87 GLU A CA 1
ATOM 734 C C . GLU A 1 87 ? 4.090 -7.192 -3.717 1.00 87.69 87 GLU A C 1
ATOM 736 O O . GLU A 1 87 ? 5.146 -6.756 -3.258 1.00 87.69 87 GLU A O 1
ATOM 741 N N . TYR A 1 88 ? 3.200 -6.393 -4.307 1.00 89.31 88 TYR A N 1
ATOM 742 C CA . TYR A 1 88 ? 3.384 -4.959 -4.547 1.00 89.31 88 TYR A CA 1
ATOM 743 C C . TYR A 1 88 ? 3.768 -4.178 -3.286 1.00 89.31 88 TYR A C 1
ATOM 745 O O . TYR A 1 88 ? 4.610 -3.283 -3.333 1.00 89.31 88 TYR A O 1
ATOM 753 N N . SER A 1 89 ? 3.178 -4.542 -2.148 1.00 89.75 89 SER A N 1
ATOM 754 C CA . SER A 1 89 ? 3.432 -3.916 -0.852 1.00 89.75 89 SER A CA 1
ATOM 755 C C . SER A 1 89 ? 4.855 -4.140 -0.333 1.00 89.75 89 SER A C 1
ATOM 757 O O . SER A 1 89 ? 5.342 -3.346 0.468 1.00 89.75 89 SER A O 1
ATOM 759 N N . SER A 1 90 ? 5.558 -5.174 -0.804 1.00 92.12 90 SER A N 1
ATOM 760 C CA . SER A 1 90 ? 6.941 -5.459 -0.402 1.00 92.12 90 SER A CA 1
ATOM 761 C C . SER A 1 90 ? 7.972 -4.481 -0.982 1.00 92.12 90 SER A C 1
ATOM 763 O O . SER A 1 90 ? 9.074 -4.359 -0.444 1.00 92.12 90 SER A O 1
ATOM 765 N N . PHE A 1 91 ? 7.620 -3.759 -2.053 1.00 92.31 91 PHE A N 1
ATOM 766 C CA . PHE A 1 91 ? 8.504 -2.785 -2.703 1.00 92.31 91 PHE A CA 1
ATOM 767 C C . PHE A 1 91 ? 8.477 -1.401 -2.044 1.00 92.31 91 PHE A C 1
ATOM 769 O O . PHE A 1 91 ? 9.324 -0.565 -2.355 1.00 92.31 91 PHE A O 1
ATOM 776 N N . ALA A 1 92 ? 7.538 -1.161 -1.126 1.00 92.25 92 ALA A N 1
ATOM 777 C CA . ALA A 1 92 ? 7.325 0.141 -0.514 1.00 92.25 92 ALA A CA 1
ATOM 778 C C . ALA A 1 92 ? 8.521 0.577 0.342 1.00 92.25 92 ALA A C 1
ATOM 780 O O . ALA A 1 92 ? 8.920 -0.110 1.279 1.00 92.25 92 ALA A O 1
ATOM 781 N N . THR A 1 93 ? 9.059 1.758 0.058 1.00 92.88 93 THR A N 1
ATOM 782 C CA . THR A 1 93 ? 10.128 2.406 0.840 1.00 92.88 93 THR A CA 1
ATOM 783 C C . THR A 1 93 ? 9.637 3.621 1.622 1.00 92.88 93 THR A C 1
ATOM 785 O O . THR A 1 93 ? 10.233 3.982 2.640 1.00 92.88 93 THR A O 1
ATOM 788 N N . TYR A 1 94 ? 8.530 4.213 1.174 1.00 91.25 94 TYR A N 1
ATOM 789 C CA . TYR A 1 94 ? 7.889 5.376 1.767 1.00 91.25 94 TYR A CA 1
ATOM 790 C C . TYR A 1 94 ? 6.372 5.181 1.747 1.00 91.25 94 TYR A C 1
ATOM 792 O O . TYR A 1 94 ? 5.796 4.934 0.690 1.00 91.25 94 TYR A O 1
ATOM 800 N N . VAL A 1 95 ? 5.724 5.296 2.902 1.00 89.81 95 VAL A N 1
ATOM 801 C CA . VAL A 1 95 ? 4.265 5.202 3.040 1.00 89.81 95 VAL A CA 1
ATOM 802 C C . VAL A 1 95 ? 3.769 6.434 3.782 1.00 89.81 95 VAL A C 1
ATOM 804 O O . VAL A 1 95 ? 4.275 6.767 4.850 1.00 89.81 95 VAL A O 1
ATOM 807 N N . SER A 1 96 ? 2.771 7.103 3.213 1.00 88.00 96 SER A N 1
ATOM 808 C CA . SER A 1 96 ? 2.153 8.301 3.767 1.00 88.00 96 SER A CA 1
ATOM 809 C C . SER A 1 96 ? 0.641 8.229 3.645 1.00 88.00 96 SER A C 1
ATOM 811 O O . SER A 1 96 ? 0.110 8.307 2.542 1.00 88.00 96 SER A O 1
ATOM 813 N N . PHE A 1 97 ? -0.056 8.101 4.768 1.00 86.25 97 PHE A N 1
ATOM 814 C CA . PHE A 1 97 ? -1.516 8.152 4.808 1.00 86.25 97 PHE A CA 1
ATOM 815 C C . PHE A 1 97 ? -1.959 9.334 5.660 1.00 86.25 97 PHE A C 1
ATOM 817 O O . PHE A 1 97 ? -1.720 9.358 6.864 1.00 86.25 97 PHE A O 1
ATOM 824 N N . HIS A 1 98 ? -2.633 10.291 5.031 1.00 80.69 98 HIS A N 1
ATOM 825 C CA . HIS A 1 98 ? -3.220 11.444 5.705 1.00 80.69 98 HIS A CA 1
ATOM 826 C C . HIS A 1 98 ? -4.737 11.376 5.634 1.00 80.69 98 HIS A C 1
ATOM 828 O O . HIS A 1 98 ? -5.308 10.843 4.684 1.00 80.69 98 HIS A O 1
ATOM 834 N N . LEU A 1 99 ? -5.390 11.894 6.656 1.00 74.75 99 LEU A N 1
ATOM 835 C CA . LEU A 1 99 ? -6.786 12.269 6.679 1.00 74.75 99 LEU A CA 1
ATOM 836 C C . LEU A 1 99 ? -6.892 13.546 5.850 1.00 74.75 99 LEU A C 1
ATOM 838 O O . LEU A 1 99 ? -6.600 14.644 6.318 1.00 74.75 99 LEU A O 1
ATOM 842 N N . ALA A 1 100 ? -7.231 13.365 4.581 1.00 69.81 100 ALA A N 1
ATOM 843 C CA . ALA A 1 100 ? -7.498 14.462 3.672 1.00 69.81 100 ALA A CA 1
ATOM 844 C C . ALA A 1 100 ? -9.017 14.656 3.534 1.00 69.81 100 ALA A C 1
ATOM 846 O O . ALA A 1 100 ? -9.820 13.881 4.086 1.00 69.81 100 ALA A O 1
ATOM 847 N N . ASP A 1 101 ? -9.418 15.720 2.842 1.00 64.56 101 ASP A N 1
ATOM 848 C CA . ASP A 1 101 ? -10.817 15.905 2.469 1.00 64.56 101 ASP A CA 1
ATOM 849 C C . ASP A 1 101 ? -11.295 14.760 1.559 1.00 64.56 101 ASP A C 1
ATOM 851 O O . ASP A 1 101 ? -10.505 13.958 1.060 1.00 64.56 101 ASP A O 1
ATOM 855 N N . ARG A 1 102 ? -12.613 14.656 1.360 1.00 60.81 102 ARG A N 1
ATOM 856 C CA . ARG A 1 102 ? -13.204 13.602 0.524 1.00 60.81 102 ARG A CA 1
ATOM 857 C C . ARG A 1 102 ? -12.558 13.548 -0.867 1.00 60.81 102 ARG A C 1
ATOM 859 O O . ARG A 1 102 ? -12.253 12.461 -1.333 1.00 60.81 102 ARG A O 1
ATOM 866 N N . ASN A 1 103 ? -12.309 14.699 -1.489 1.00 60.88 103 ASN A N 1
ATOM 867 C CA . ASN A 1 103 ? -11.897 14.799 -2.890 1.00 60.88 103 ASN A CA 1
ATOM 868 C C . ASN A 1 103 ? -10.432 14.407 -3.121 1.00 60.88 103 ASN A C 1
ATOM 870 O O . ASN A 1 103 ? -10.063 14.037 -4.233 1.00 60.88 103 ASN A O 1
ATOM 874 N N . THR A 1 104 ? -9.612 14.462 -2.076 1.00 69.69 104 THR A N 1
ATOM 875 C CA . THR A 1 104 ? -8.170 14.178 -2.122 1.00 69.69 104 THR A CA 1
ATOM 876 C C . THR A 1 104 ? -7.785 12.895 -1.384 1.00 69.69 104 THR A C 1
ATOM 878 O O . THR A 1 104 ? -6.617 12.517 -1.342 1.00 69.69 104 THR A O 1
ATOM 881 N N . ASP A 1 105 ? -8.757 12.197 -0.796 1.00 78.50 105 ASP A N 1
ATOM 882 C CA . ASP A 1 105 ? -8.537 10.959 -0.062 1.00 78.50 105 ASP A CA 1
ATOM 883 C C . ASP A 1 105 ? -9.028 9.763 -0.873 1.00 78.50 105 ASP A C 1
ATOM 885 O O . ASP A 1 105 ? -10.202 9.387 -0.835 1.00 78.50 105 ASP A O 1
ATOM 889 N N . GLY A 1 106 ? -8.106 9.112 -1.583 1.00 81.75 106 GLY A N 1
ATOM 890 C CA . GLY A 1 106 ? -8.433 7.934 -2.380 1.00 81.75 106 GLY A CA 1
ATOM 891 C C . GLY A 1 106 ? -9.178 6.843 -1.596 1.00 81.75 106 GLY A C 1
ATOM 892 O O . GLY A 1 106 ? -10.036 6.169 -2.165 1.00 81.75 106 GLY A O 1
ATOM 893 N N . VAL A 1 107 ? -8.907 6.669 -0.292 1.00 87.69 107 VAL A N 1
ATOM 894 C CA . VAL A 1 107 ? -9.603 5.666 0.539 1.00 87.69 107 VAL A CA 1
ATOM 895 C C . VAL A 1 107 ? -11.067 6.046 0.735 1.00 87.69 107 VAL A C 1
ATOM 897 O O . VAL A 1 107 ? -11.938 5.188 0.597 1.00 87.69 107 VAL A O 1
ATOM 900 N N . LYS A 1 108 ? -11.352 7.327 0.995 1.00 85.81 108 LYS A N 1
ATOM 901 C CA . LYS A 1 108 ? -12.733 7.828 1.077 1.00 85.81 108 LYS A CA 1
ATOM 902 C C . LYS A 1 108 ? -13.436 7.732 -0.273 1.00 85.81 108 LYS A C 1
ATOM 904 O O . LYS A 1 108 ? -14.586 7.305 -0.317 1.00 85.81 108 LYS A O 1
ATOM 909 N N . ASN A 1 109 ? -12.738 8.047 -1.365 1.00 82.88 109 ASN A N 1
ATOM 910 C CA . ASN A 1 109 ? -13.268 7.886 -2.719 1.00 82.88 109 ASN A CA 1
ATOM 911 C C . ASN A 1 109 ? -13.619 6.419 -3.021 1.00 82.88 109 ASN A C 1
ATOM 913 O O . ASN A 1 109 ? -14.666 6.146 -3.607 1.00 82.88 109 ASN A O 1
ATOM 917 N N . TRP A 1 110 ? -12.782 5.468 -2.590 1.00 86.88 110 TRP A N 1
ATOM 918 C CA . TRP A 1 110 ? -13.065 4.037 -2.727 1.00 86.88 110 TRP A CA 1
ATOM 919 C C . TRP A 1 110 ? -14.299 3.628 -1.918 1.00 86.88 110 TRP A C 1
ATOM 921 O O . TRP A 1 110 ? -15.207 3.029 -2.483 1.00 86.88 110 TRP A O 1
ATOM 931 N N . LEU A 1 111 ? -14.378 4.019 -0.642 1.00 87.00 111 LEU A N 1
ATOM 932 C CA . LEU A 1 111 ? -15.542 3.751 0.212 1.00 87.00 111 LEU A CA 1
ATOM 933 C C . LEU A 1 111 ? -16.842 4.281 -0.407 1.00 87.00 111 LEU A C 1
ATOM 935 O O . LEU A 1 111 ? -17.827 3.552 -0.493 1.00 87.00 111 LEU A O 1
ATOM 939 N N . CYS A 1 112 ? -16.834 5.520 -0.906 1.00 83.06 112 CYS A N 1
ATOM 940 C CA . CYS A 1 112 ? -18.008 6.119 -1.542 1.00 83.06 112 CYS A CA 1
ATOM 941 C C . CYS A 1 112 ? -18.426 5.354 -2.805 1.00 83.06 112 CYS A C 1
ATOM 943 O O . CYS A 1 112 ? -19.613 5.122 -3.017 1.00 83.06 112 CYS A O 1
ATOM 945 N N . LYS A 1 113 ? -17.461 4.915 -3.623 1.00 83.00 113 LYS A N 1
ATOM 946 C CA . LYS A 1 113 ? -17.740 4.124 -4.828 1.00 83.00 113 LYS A CA 1
ATOM 947 C C . LYS A 1 113 ? -18.365 2.763 -4.516 1.00 83.00 113 LYS A C 1
ATOM 949 O O . LYS A 1 113 ? -19.198 2.295 -5.284 1.00 83.00 113 LYS A O 1
ATOM 954 N N . GLU A 1 114 ? -17.962 2.137 -3.417 1.00 84.06 114 GLU A N 1
ATOM 955 C CA . GLU A 1 114 ? -18.510 0.849 -2.975 1.00 84.06 114 GLU A CA 1
ATOM 956 C C . GLU A 1 114 ? -19.818 1.003 -2.168 1.00 84.06 114 GLU A C 1
ATOM 958 O O . GLU A 1 114 ? -20.383 0.006 -1.727 1.00 84.06 114 GLU A O 1
ATOM 963 N N . GLY A 1 115 ? -20.330 2.230 -1.999 1.00 79.81 115 GLY A N 1
ATOM 964 C CA . GLY A 1 115 ? -21.627 2.494 -1.368 1.00 79.81 115 GLY A CA 1
ATOM 965 C C . GLY A 1 115 ? -21.593 2.694 0.149 1.00 79.81 115 GLY A C 1
ATOM 966 O O . GLY A 1 115 ? -22.642 2.667 0.779 1.00 79.81 115 GLY A O 1
ATOM 967 N N . TYR A 1 116 ? -20.422 2.935 0.747 1.00 78.44 116 TYR A N 1
ATOM 968 C CA . TYR A 1 116 ? -20.270 3.185 2.190 1.00 78.44 116 TYR A CA 1
ATOM 969 C C . TYR A 1 116 ? -20.623 4.625 2.624 1.00 78.44 116 TYR A C 1
ATOM 971 O O . TYR A 1 116 ? -20.290 5.040 3.729 1.00 78.44 116 TYR A O 1
ATOM 979 N N . ASN A 1 117 ? -21.289 5.405 1.765 1.00 68.94 117 ASN A N 1
ATOM 980 C CA . ASN A 1 117 ? -21.841 6.715 2.110 1.00 68.94 117 ASN A CA 1
ATOM 981 C C . ASN A 1 117 ? -23.282 6.829 1.587 1.00 68.94 117 ASN A C 1
ATOM 983 O O . ASN A 1 117 ? -23.509 6.677 0.388 1.00 68.94 117 ASN A O 1
ATOM 987 N N . ASP A 1 118 ? -24.226 7.144 2.478 1.00 54.94 118 ASP A N 1
ATOM 988 C CA . ASP A 1 118 ? -25.666 7.291 2.194 1.00 54.94 118 ASP A CA 1
ATOM 989 C C . ASP A 1 118 ? -26.021 8.511 1.324 1.00 54.94 118 ASP A C 1
ATOM 991 O O . ASP A 1 118 ? -27.169 8.696 0.902 1.00 54.94 118 ASP A O 1
ATOM 995 N N . ASN A 1 119 ? -25.057 9.376 1.016 1.00 53.19 119 ASN A N 1
ATOM 996 C CA . ASN A 1 119 ? -25.323 10.533 0.182 1.00 53.19 119 ASN A CA 1
ATOM 997 C C . ASN A 1 119 ? -25.498 10.118 -1.286 1.00 53.19 119 ASN A C 1
ATOM 999 O O . ASN A 1 119 ? -24.534 9.771 -1.968 1.00 53.19 119 ASN A O 1
ATOM 1003 N N . LYS A 1 120 ? -26.743 10.229 -1.771 1.00 48.38 120 LYS A N 1
ATOM 1004 C CA . LYS A 1 120 ? -27.203 10.199 -3.176 1.00 48.38 120 LYS A CA 1
ATOM 1005 C C . LYS A 1 120 ? -26.428 11.159 -4.108 1.00 48.38 120 LYS A C 1
ATOM 1007 O O . LYS A 1 120 ? -26.998 12.089 -4.663 1.00 48.38 120 LYS A O 1
ATOM 1012 N N . PHE A 1 121 ? -25.132 10.950 -4.298 1.00 47.41 121 PHE A N 1
ATOM 1013 C CA . PHE A 1 121 ? -24.283 11.745 -5.193 1.00 47.41 121 PHE A CA 1
ATOM 1014 C C . PHE A 1 121 ? -23.498 10.897 -6.194 1.00 47.41 121 PHE A C 1
ATOM 1016 O O . PHE A 1 121 ? -22.721 11.429 -6.985 1.00 47.41 121 PHE A O 1
ATOM 1023 N N . LEU A 1 122 ? -23.761 9.587 -6.231 1.00 46.44 122 LEU A N 1
ATOM 1024 C CA . LEU A 1 122 ? -23.270 8.698 -7.286 1.00 46.44 122 LEU A CA 1
ATOM 1025 C C . LEU A 1 122 ? -23.777 9.084 -8.691 1.00 46.44 122 LEU A C 1
ATOM 1027 O O . LEU A 1 122 ? -23.246 8.573 -9.667 1.00 46.44 122 LEU A O 1
ATOM 1031 N N . GLU A 1 123 ? -24.731 10.013 -8.825 1.00 44.62 123 GLU A N 1
ATOM 1032 C CA . GLU A 1 123 ? -25.168 10.518 -10.136 1.00 44.62 123 GLU A CA 1
ATOM 1033 C C . GLU A 1 123 ? -24.167 11.471 -10.824 1.00 44.62 123 GLU A C 1
ATOM 1035 O O . GLU A 1 123 ? -24.307 11.705 -12.019 1.00 44.62 123 GLU A O 1
ATOM 1040 N N . PHE A 1 124 ? -23.130 11.989 -10.146 1.00 42.81 124 PHE A N 1
ATOM 1041 C CA . PHE A 1 124 ? -22.225 12.987 -10.755 1.00 42.81 124 PHE A CA 1
ATOM 1042 C C . PHE A 1 124 ? -20.838 12.468 -11.166 1.00 42.81 124 PHE A C 1
ATOM 1044 O O . PHE A 1 124 ? -20.166 13.102 -11.980 1.00 42.81 124 PHE A O 1
ATOM 1051 N N . CYS A 1 125 ? -20.390 11.315 -10.661 1.00 40.56 125 CYS A N 1
ATOM 1052 C CA . CYS A 1 125 ? -19.017 10.839 -10.890 1.00 40.56 125 CYS A CA 1
ATOM 1053 C C . CYS A 1 125 ? -18.780 10.146 -12.246 1.00 40.56 125 CYS A C 1
ATOM 1055 O O . CYS A 1 125 ? -17.647 9.752 -12.522 1.00 40.56 125 CYS A O 1
ATOM 1057 N N . ASP A 1 126 ? -19.801 10.023 -13.099 1.00 39.66 126 ASP A N 1
ATOM 1058 C CA . ASP A 1 126 ? -19.636 9.556 -14.486 1.00 39.66 126 ASP A CA 1
ATOM 1059 C C . ASP A 1 126 ? -19.199 10.672 -15.457 1.00 39.66 126 ASP A C 1
ATOM 1061 O O . ASP A 1 126 ? -18.922 10.403 -16.629 1.00 39.66 126 ASP A O 1
ATOM 1065 N N . TYR A 1 127 ? -19.075 11.924 -14.998 1.00 39.72 127 TYR A N 1
ATOM 1066 C CA . TYR A 1 127 ? -18.675 13.039 -15.856 1.00 39.72 127 TYR A CA 1
ATOM 1067 C C . TYR A 1 127 ? -17.187 13.386 -15.690 1.00 39.72 127 TYR A C 1
ATOM 1069 O O . TYR A 1 127 ? -16.753 13.929 -14.679 1.00 39.72 127 TYR A O 1
ATOM 1077 N N . ASN A 1 128 ? -16.396 13.075 -16.721 1.00 39.56 128 ASN A N 1
ATOM 1078 C CA . ASN A 1 128 ? -14.958 13.361 -16.848 1.00 39.56 128 ASN A CA 1
ATOM 1079 C C . ASN A 1 128 ? -14.619 14.865 -16.991 1.00 39.56 128 ASN A C 1
ATOM 1081 O O . ASN A 1 128 ? -13.720 15.211 -17.760 1.00 39.56 128 ASN A O 1
ATOM 1085 N N . ASP A 1 129 ? -15.302 15.772 -16.294 1.00 37.69 129 ASP A N 1
ATOM 1086 C CA . ASP A 1 129 ? -15.013 17.205 -16.402 1.00 37.69 129 ASP A CA 1
ATOM 1087 C C . ASP A 1 129 ? -14.320 17.736 -15.142 1.00 37.69 129 ASP A C 1
ATOM 1089 O O . ASP A 1 129 ? -14.905 17.859 -14.070 1.00 37.69 129 ASP A O 1
ATOM 1093 N N . PHE A 1 130 ? -13.027 18.029 -15.286 1.00 38.59 130 PHE A N 1
ATOM 1094 C CA . PHE A 1 130 ? -12.121 18.518 -14.240 1.00 38.59 130 PHE A CA 1
ATOM 1095 C C . PHE A 1 130 ? -12.366 19.988 -13.840 1.00 38.59 130 PHE A C 1
ATOM 1097 O O . PHE A 1 130 ? -11.573 20.553 -13.089 1.00 38.59 130 PHE A O 1
ATOM 1104 N N . ASN A 1 131 ? -13.436 20.625 -14.323 1.00 36.47 131 ASN A N 1
ATOM 1105 C CA . ASN A 1 131 ? -13.658 22.062 -14.173 1.00 36.47 131 ASN A CA 1
ATOM 1106 C C . ASN A 1 131 ? -14.982 22.394 -13.475 1.00 36.47 131 ASN A C 1
ATOM 1108 O O . ASN A 1 131 ? -15.877 22.976 -14.079 1.00 36.47 131 ASN A O 1
ATOM 1112 N N . TYR A 1 132 ? -15.095 22.084 -12.182 1.00 41.97 132 TYR A N 1
ATOM 1113 C CA . TYR A 1 132 ? -16.051 22.777 -11.311 1.00 41.97 132 TYR A CA 1
ATOM 1114 C C . TYR A 1 132 ? -15.602 22.706 -9.844 1.00 41.97 132 TYR A C 1
ATOM 1116 O O . TYR A 1 132 ? -16.138 21.949 -9.041 1.00 41.97 132 TYR A O 1
ATOM 1124 N N . TYR A 1 133 ? -14.548 23.453 -9.503 1.00 43.66 133 TYR A N 1
ATOM 1125 C CA . TYR A 1 133 ? -13.956 23.456 -8.155 1.00 43.66 133 TYR A CA 1
ATOM 1126 C C . TYR A 1 133 ? -14.419 24.613 -7.253 1.00 43.66 133 TYR A C 1
ATOM 1128 O O . TYR A 1 133 ? -13.973 24.693 -6.112 1.00 43.66 133 TYR A O 1
ATOM 1136 N N . ASP A 1 134 ? -15.330 25.473 -7.712 1.00 37.59 134 ASP A N 1
ATOM 1137 C CA . ASP A 1 134 ? -15.610 26.746 -7.028 1.00 37.59 134 ASP A CA 1
ATOM 1138 C C . ASP A 1 134 ? -16.800 26.742 -6.054 1.00 37.59 134 ASP A C 1
ATOM 1140 O O . ASP A 1 134 ? -17.091 27.777 -5.463 1.00 37.59 134 ASP A O 1
ATOM 1144 N N . ASP A 1 135 ? -17.456 25.602 -5.800 1.00 44.78 135 ASP A N 1
ATOM 1145 C CA . ASP A 1 135 ? -18.565 25.553 -4.827 1.00 44.78 135 ASP A CA 1
ATOM 1146 C C . ASP A 1 135 ? -18.532 24.324 -3.901 1.00 44.78 135 ASP A C 1
ATOM 1148 O O . ASP A 1 135 ? -19.467 23.531 -3.795 1.00 44.78 135 ASP A O 1
ATOM 1152 N N . LEU A 1 136 ? -17.395 24.139 -3.224 1.00 46.09 136 LEU A N 1
ATOM 1153 C CA . LEU A 1 136 ? -17.170 23.057 -2.253 1.00 46.09 136 LEU A CA 1
ATOM 1154 C C . LEU A 1 136 ? -17.371 23.486 -0.788 1.00 46.09 136 LEU A C 1
ATOM 1156 O O . LEU A 1 136 ? -16.925 22.793 0.124 1.00 46.09 136 LEU A O 1
ATOM 1160 N N . SER A 1 137 ? -18.069 24.595 -0.526 1.00 41.81 137 SER A N 1
ATOM 1161 C CA . SER A 1 137 ? -18.292 25.084 0.848 1.00 41.81 137 SER A CA 1
ATOM 1162 C C . SER A 1 137 ? -19.395 24.345 1.628 1.00 41.81 137 SER A C 1
ATOM 1164 O O . SER A 1 137 ? -19.587 24.619 2.811 1.00 41.81 137 SER A O 1
ATOM 1166 N N . TYR A 1 138 ? -20.099 23.392 1.002 1.00 44.00 138 TYR A N 1
ATOM 1167 C CA . TYR A 1 138 ? -21.325 22.799 1.559 1.00 44.00 138 TYR A CA 1
ATOM 1168 C C . TYR A 1 138 ? -21.281 21.282 1.821 1.00 44.00 138 TYR A C 1
ATOM 1170 O O . TYR A 1 138 ? -22.322 20.651 1.990 1.00 44.00 138 TYR A O 1
ATOM 1178 N N . TRP A 1 139 ? -20.099 20.664 1.855 1.00 47.38 139 TRP A N 1
ATOM 1179 C CA . TRP A 1 139 ? -19.991 19.208 1.984 1.00 47.38 139 TRP A CA 1
ATOM 1180 C C . TRP A 1 139 ? -19.481 18.806 3.355 1.00 47.38 139 TRP A C 1
ATOM 1182 O O . TRP A 1 139 ? -18.343 19.081 3.728 1.00 47.38 139 TRP A O 1
ATOM 1192 N N . ASP A 1 140 ? -20.388 18.171 4.088 1.00 48.41 140 ASP A N 1
ATOM 1193 C CA . ASP A 1 140 ? -20.294 17.818 5.493 1.00 48.41 140 ASP A CA 1
ATOM 1194 C C . ASP A 1 140 ? -18.956 17.154 5.856 1.00 48.41 140 ASP A C 1
ATOM 1196 O O . ASP A 1 140 ? -18.669 15.996 5.539 1.00 48.41 140 ASP A O 1
ATOM 1200 N N . TYR A 1 141 ? -18.137 17.934 6.559 1.00 46.81 141 TYR A N 1
ATOM 1201 C CA . TYR A 1 141 ? -16.888 17.532 7.198 1.00 46.81 141 TYR A CA 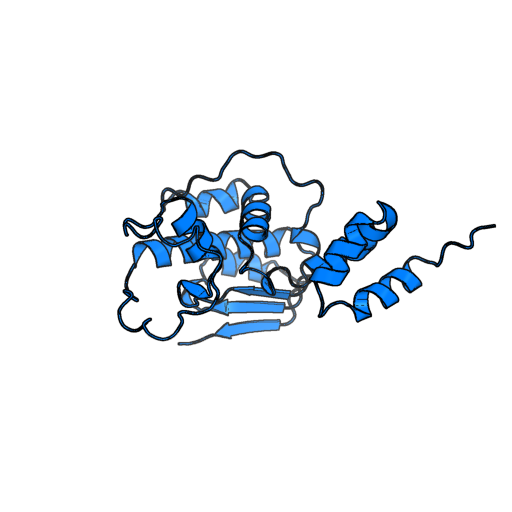1
ATOM 1202 C C . TYR A 1 141 ? -17.119 16.446 8.280 1.00 46.81 141 TYR A C 1
ATOM 1204 O O . TYR A 1 141 ? -16.155 15.859 8.774 1.00 46.81 141 TYR A O 1
ATOM 1212 N N . ASN A 1 142 ? -18.380 16.131 8.622 1.00 53.56 142 ASN A N 1
ATOM 1213 C CA . ASN A 1 142 ? -18.771 15.275 9.743 1.00 53.56 142 ASN A CA 1
ATOM 1214 C C . ASN A 1 142 ? -19.449 13.948 9.377 1.00 53.56 142 ASN A C 1
ATOM 1216 O O . ASN A 1 142 ? -20.201 13.416 10.197 1.00 53.56 142 ASN A O 1
ATOM 1220 N N . ASP A 1 143 ? -19.133 13.327 8.240 1.00 73.62 143 ASP A N 1
ATOM 1221 C CA . ASP A 1 143 ? -19.438 11.898 8.095 1.00 73.62 143 ASP A CA 1
ATOM 1222 C C . ASP A 1 143 ? -18.476 11.080 8.979 1.00 73.62 143 ASP A C 1
ATOM 1224 O O . ASP A 1 143 ? -17.407 10.616 8.566 1.00 73.62 143 ASP A O 1
ATOM 1228 N N . LYS A 1 144 ? -18.810 11.029 10.273 1.00 81.69 144 LYS A N 1
ATOM 1229 C CA . LYS A 1 144 ? -18.038 10.364 11.323 1.00 81.69 144 LYS A CA 1
ATOM 1230 C C . LYS A 1 144 ? -17.816 8.894 10.975 1.00 81.69 144 LYS A C 1
ATOM 1232 O O . LYS A 1 144 ? -16.710 8.398 11.169 1.00 81.69 144 LYS A O 1
ATOM 1237 N N . GLU A 1 145 ? -18.828 8.235 10.420 1.00 85.56 145 GLU A N 1
ATOM 1238 C CA . GLU A 1 145 ? -18.759 6.828 10.037 1.00 85.56 145 GLU A CA 1
ATOM 1239 C C . GLU A 1 145 ? -17.796 6.613 8.864 1.00 85.56 145 GLU A C 1
ATOM 1241 O O . GLU A 1 145 ? -16.879 5.795 8.974 1.00 85.56 145 GLU A O 1
ATOM 1246 N N . LEU A 1 146 ? -17.900 7.415 7.796 1.00 84.62 146 LEU A N 1
ATOM 1247 C CA . LEU A 1 146 ? -16.955 7.361 6.674 1.00 84.62 146 LEU A CA 1
ATOM 1248 C C . LEU A 1 146 ? -15.510 7.616 7.131 1.00 84.62 146 LEU A C 1
ATOM 1250 O O . LEU A 1 146 ? -14.567 6.983 6.648 1.00 84.62 146 LEU A O 1
ATOM 1254 N N . ASN A 1 147 ? -15.312 8.553 8.062 1.00 86.12 147 ASN A N 1
ATOM 1255 C CA . ASN A 1 147 ? -13.992 8.839 8.621 1.00 86.12 147 ASN A CA 1
ATOM 1256 C C . ASN A 1 147 ? -13.442 7.652 9.423 1.00 86.12 147 ASN A C 1
ATOM 1258 O O . ASN A 1 147 ? -12.271 7.306 9.264 1.00 86.12 147 ASN A O 1
ATOM 1262 N N . GLU A 1 148 ? -14.265 7.007 10.249 1.00 88.94 148 GLU A N 1
ATOM 1263 C CA . GLU A 1 148 ? -13.874 5.821 11.016 1.00 88.94 148 GLU A CA 1
ATOM 1264 C C . GLU A 1 148 ? -13.547 4.627 10.102 1.00 88.94 148 GLU A C 1
ATOM 1266 O O . GLU A 1 148 ? -12.503 3.990 10.271 1.00 88.94 148 GLU A O 1
ATOM 1271 N N . GLN A 1 149 ? -14.353 4.388 9.064 1.00 90.81 149 GLN A N 1
ATOM 1272 C CA . GLN A 1 149 ? -14.087 3.385 8.027 1.00 90.81 149 GLN A CA 1
ATOM 1273 C C . GLN A 1 149 ? -12.774 3.666 7.279 1.00 90.81 149 GLN A C 1
ATOM 1275 O O . GLN A 1 149 ? -11.947 2.769 7.080 1.00 90.81 149 GLN A O 1
ATOM 1280 N N . ALA A 1 150 ? -12.539 4.923 6.890 1.00 89.94 150 ALA A N 1
ATOM 1281 C CA . ALA A 1 150 ? -11.314 5.318 6.202 1.00 89.94 150 ALA A CA 1
ATOM 1282 C C . ALA A 1 150 ? -10.079 5.145 7.097 1.00 89.94 150 ALA A C 1
ATOM 1284 O O . ALA A 1 150 ? -9.032 4.692 6.624 1.00 89.94 150 ALA A O 1
ATOM 1285 N N . ILE A 1 151 ? -10.194 5.461 8.392 1.00 90.19 151 ILE A N 1
ATOM 1286 C CA . ILE A 1 151 ? -9.152 5.198 9.390 1.00 90.19 151 ILE A CA 1
ATOM 1287 C C . ILE A 1 151 ? -8.871 3.695 9.466 1.00 90.19 151 ILE A C 1
ATOM 1289 O O . ILE A 1 151 ? -7.710 3.300 9.368 1.00 90.19 151 ILE A O 1
ATOM 1293 N N . ALA A 1 152 ? -9.900 2.852 9.561 1.00 92.19 152 ALA A N 1
ATOM 1294 C CA . ALA A 1 152 ? -9.744 1.400 9.635 1.00 92.19 152 ALA A CA 1
ATOM 1295 C C . ALA A 1 152 ? -9.012 0.820 8.414 1.00 92.19 152 ALA A C 1
ATOM 1297 O O . ALA A 1 152 ? -8.080 0.019 8.563 1.00 92.19 152 ALA A O 1
ATOM 1298 N N . ILE A 1 153 ? -9.359 1.277 7.206 1.00 92.19 153 ILE A N 1
ATOM 1299 C CA . ILE A 1 153 ? -8.654 0.891 5.978 1.00 92.19 153 ILE A CA 1
ATOM 1300 C C . ILE A 1 153 ? -7.193 1.337 6.031 1.00 92.19 153 ILE A C 1
ATOM 1302 O O . ILE A 1 153 ? -6.301 0.517 5.817 1.00 92.19 153 ILE A O 1
ATOM 1306 N N . LYS A 1 154 ? -6.916 2.603 6.356 1.00 91.88 154 LYS A N 1
ATOM 1307 C CA . LYS A 1 154 ? -5.538 3.119 6.423 1.00 91.88 154 LYS A CA 1
ATOM 1308 C C . LYS A 1 154 ? -4.701 2.370 7.457 1.00 91.88 154 LYS A C 1
ATOM 1310 O O . LYS A 1 154 ? -3.569 1.997 7.156 1.00 91.88 154 LYS A O 1
ATOM 1315 N N . CYS A 1 155 ? -5.266 2.066 8.624 1.00 91.75 155 CYS A N 1
ATOM 1316 C CA . CYS A 1 155 ? -4.639 1.224 9.642 1.00 91.75 155 CYS A CA 1
ATOM 1317 C C . CYS A 1 155 ? -4.266 -0.149 9.083 1.00 91.75 155 CYS A C 1
ATOM 1319 O O . CYS A 1 155 ? -3.129 -0.592 9.243 1.00 91.75 155 CYS A O 1
ATOM 1321 N N . SER A 1 156 ? -5.200 -0.804 8.393 1.00 92.81 156 SER A N 1
ATOM 1322 C CA . SER A 1 156 ? -5.000 -2.124 7.785 1.00 92.81 156 SER A CA 1
ATOM 1323 C C . SER A 1 156 ? -3.908 -2.097 6.715 1.00 92.81 156 SER A C 1
ATOM 1325 O O . SER A 1 156 ? -3.034 -2.963 6.688 1.00 92.81 156 SER A O 1
ATOM 1327 N N . LEU A 1 157 ? -3.892 -1.055 5.882 1.00 92.44 157 LEU A N 1
ATOM 1328 C CA . LEU A 1 157 ? -2.875 -0.858 4.854 1.00 92.44 157 LEU A CA 1
ATOM 1329 C C . LEU A 1 157 ? -1.486 -0.609 5.456 1.00 92.44 157 LEU A C 1
ATOM 1331 O O . LEU A 1 157 ? -0.521 -1.240 5.031 1.00 92.44 157 LEU A O 1
ATOM 1335 N N . ILE A 1 158 ? -1.359 0.257 6.467 1.00 92.00 158 ILE A N 1
ATOM 1336 C CA . ILE A 1 158 ? -0.075 0.487 7.156 1.00 92.00 158 ILE A CA 1
ATOM 1337 C C . ILE A 1 158 ? 0.408 -0.807 7.811 1.00 92.00 158 ILE A C 1
ATOM 1339 O O . ILE A 1 158 ? 1.571 -1.181 7.670 1.00 92.00 158 ILE A O 1
ATOM 1343 N N . THR A 1 159 ? -0.498 -1.514 8.482 1.00 92.19 159 THR A N 1
ATOM 1344 C CA . THR A 1 159 ? -0.248 -2.804 9.133 1.00 92.19 159 THR A CA 1
ATOM 1345 C C . THR A 1 159 ? 0.301 -3.818 8.127 1.00 92.19 159 THR A C 1
ATOM 1347 O O . THR A 1 159 ? 1.326 -4.453 8.393 1.00 92.19 159 THR A O 1
ATOM 1350 N N . MET A 1 160 ? -0.304 -3.896 6.939 1.00 92.81 160 MET A N 1
ATOM 1351 C CA . MET A 1 160 ? 0.181 -4.695 5.815 1.00 92.81 160 MET A CA 1
ATOM 1352 C C . MET A 1 160 ? 1.579 -4.257 5.361 1.00 92.81 160 MET A C 1
ATOM 1354 O O . MET A 1 160 ? 2.468 -5.103 5.293 1.00 92.81 160 MET A O 1
ATOM 1358 N N . PHE A 1 161 ? 1.817 -2.965 5.102 1.00 92.06 161 PHE A N 1
ATOM 1359 C CA . PHE A 1 161 ? 3.135 -2.478 4.667 1.00 92.06 161 PHE A CA 1
ATOM 1360 C C . PHE A 1 161 ? 4.241 -2.776 5.686 1.00 92.06 161 PHE A C 1
ATOM 1362 O O . PHE A 1 161 ? 5.335 -3.173 5.287 1.00 92.06 161 PHE A O 1
ATOM 1369 N N . LEU A 1 162 ? 3.950 -2.649 6.985 1.00 91.25 162 LEU A N 1
ATOM 1370 C CA . LEU A 1 162 ? 4.875 -2.995 8.070 1.00 91.25 162 LEU A CA 1
ATOM 1371 C C . LEU A 1 162 ? 5.242 -4.483 8.083 1.00 91.25 162 LEU A C 1
ATOM 1373 O O . LEU A 1 162 ? 6.354 -4.831 8.475 1.00 91.25 162 LEU A O 1
ATOM 1377 N N . ARG A 1 163 ? 4.321 -5.360 7.666 1.00 90.94 163 ARG A N 1
ATOM 1378 C CA . ARG A 1 163 ? 4.548 -6.810 7.577 1.00 90.94 163 ARG A CA 1
ATOM 1379 C C . ARG A 1 163 ? 5.292 -7.208 6.308 1.00 90.94 163 ARG A C 1
ATOM 1381 O O . ARG A 1 163 ? 6.140 -8.095 6.354 1.00 90.94 163 ARG A O 1
ATOM 1388 N N . THR A 1 164 ? 4.930 -6.631 5.166 1.00 91.31 164 THR A N 1
ATOM 1389 C CA . THR A 1 164 ? 5.398 -7.100 3.853 1.00 91.31 164 THR A CA 1
ATOM 1390 C C . THR A 1 164 ? 6.667 -6.412 3.383 1.00 91.31 164 THR A C 1
ATOM 1392 O O . THR A 1 164 ? 7.462 -7.029 2.671 1.00 91.31 164 THR A O 1
ATOM 1395 N N . SER A 1 165 ? 6.869 -5.140 3.733 1.00 90.62 165 SER A N 1
ATOM 1396 C CA . SER A 1 165 ? 8.032 -4.394 3.267 1.00 90.62 165 SER A CA 1
ATOM 1397 C C . SER A 1 165 ? 9.222 -4.561 4.201 1.00 90.62 165 SER A C 1
ATOM 1399 O O . SER A 1 165 ? 9.196 -4.170 5.363 1.00 90.62 165 SER A O 1
ATOM 1401 N N . ARG A 1 166 ? 10.318 -5.080 3.641 1.00 87.25 166 ARG A N 1
ATOM 1402 C CA . ARG A 1 166 ? 11.625 -5.167 4.314 1.00 87.25 166 ARG A CA 1
ATOM 1403 C C . ARG A 1 166 ? 12.488 -3.921 4.111 1.00 87.25 166 ARG A C 1
ATOM 1405 O O . ARG A 1 166 ? 13.589 -3.851 4.639 1.00 87.25 166 ARG A O 1
ATOM 1412 N N . ASN A 1 167 ? 12.020 -2.971 3.303 1.00 89.25 167 ASN A N 1
ATOM 1413 C CA . ASN A 1 167 ? 12.768 -1.771 2.927 1.00 89.25 167 ASN A CA 1
ATOM 1414 C C . ASN A 1 167 ? 11.993 -0.485 3.239 1.00 89.25 167 ASN A C 1
ATOM 1416 O O . ASN A 1 167 ? 12.359 0.579 2.737 1.00 89.25 167 ASN A O 1
ATOM 1420 N N . LEU A 1 168 ? 10.926 -0.571 4.039 1.00 91.12 168 LEU A N 1
ATOM 1421 C CA . LEU A 1 168 ? 10.146 0.587 4.450 1.00 91.12 168 LEU A CA 1
ATOM 1422 C C . LEU A 1 168 ? 10.983 1.440 5.400 1.00 91.12 168 LEU A C 1
ATOM 1424 O O . LEU A 1 168 ? 11.243 1.035 6.530 1.00 91.12 168 LEU A O 1
ATOM 1428 N N . LYS A 1 169 ? 11.410 2.609 4.920 1.00 92.25 169 LYS A N 1
ATOM 1429 C CA . LYS A 1 169 ? 12.273 3.545 5.652 1.00 92.25 169 LYS A CA 1
ATOM 1430 C C . LYS A 1 169 ? 11.486 4.696 6.253 1.00 92.25 169 LYS A C 1
ATOM 1432 O O . LYS A 1 169 ? 11.822 5.172 7.333 1.00 92.25 169 LYS A O 1
ATOM 1437 N N . HIS A 1 170 ? 10.449 5.138 5.550 1.00 91.88 170 HIS A N 1
ATOM 1438 C CA . HIS A 1 170 ? 9.680 6.318 5.912 1.00 91.88 170 HIS A CA 1
ATOM 1439 C C . HIS A 1 170 ? 8.208 5.958 6.083 1.00 91.88 170 HIS A C 1
ATOM 1441 O O . HIS A 1 170 ? 7.586 5.428 5.160 1.00 91.88 170 HIS A O 1
ATOM 1447 N N . LEU A 1 171 ? 7.657 6.281 7.249 1.00 90.19 171 LEU A N 1
ATOM 1448 C CA . LEU A 1 171 ? 6.233 6.179 7.531 1.00 90.19 171 LEU A CA 1
ATOM 1449 C C . LEU A 1 171 ? 5.718 7.533 8.028 1.00 90.19 171 LEU A C 1
ATOM 1451 O O . LEU A 1 171 ? 6.251 8.103 8.980 1.00 90.19 171 LEU A O 1
ATOM 1455 N N . ASN A 1 172 ? 4.686 8.051 7.371 1.00 88.12 172 ASN A N 1
ATOM 1456 C CA . ASN A 1 172 ? 4.049 9.318 7.705 1.00 88.12 172 ASN A CA 1
ATOM 1457 C C . ASN A 1 172 ? 2.539 9.109 7.853 1.00 88.12 172 ASN A C 1
ATOM 1459 O O . ASN A 1 172 ? 1.885 8.562 6.966 1.00 88.12 172 ASN A O 1
ATOM 1463 N N . THR A 1 173 ? 1.984 9.466 9.004 1.00 86.75 173 THR A N 1
ATOM 1464 C CA . THR A 1 173 ? 0.579 9.176 9.313 1.00 86.75 173 THR A CA 1
ATOM 1465 C C . THR A 1 173 ? -0.006 10.238 10.227 1.00 86.75 173 THR A C 1
ATOM 1467 O O . THR A 1 173 ? 0.719 10.920 10.948 1.00 86.75 173 THR A O 1
ATOM 1470 N N . ASP A 1 174 ? -1.327 10.346 10.258 1.00 84.00 174 ASP A N 1
ATOM 1471 C CA . ASP A 1 174 ? -2.006 11.225 11.206 1.00 84.00 174 ASP A CA 1
ATOM 1472 C C . ASP A 1 174 ? -2.283 10.502 12.522 1.00 84.00 174 ASP A C 1
ATOM 1474 O O . ASP A 1 174 ? -2.509 9.292 12.555 1.00 84.00 174 ASP A O 1
ATOM 1478 N N . LYS A 1 175 ? -2.292 11.250 13.629 1.00 80.19 175 LYS A N 1
ATOM 1479 C CA . LYS A 1 175 ? -2.495 10.685 14.972 1.00 80.19 175 LYS A CA 1
ATOM 1480 C C . LYS A 1 175 ? -3.740 9.782 15.104 1.00 80.19 175 LYS A C 1
ATOM 1482 O O . LYS A 1 175 ? -3.606 8.755 15.759 1.00 80.19 175 LYS A O 1
ATOM 1487 N N . PRO A 1 176 ? -4.907 10.077 14.492 1.00 80.38 176 PRO A N 1
ATOM 1488 C CA . PRO A 1 176 ? -6.083 9.207 14.615 1.00 80.38 176 PRO A CA 1
ATOM 1489 C C . PRO A 1 176 ? -5.939 7.851 13.910 1.00 80.38 176 PRO A C 1
ATOM 1491 O O . PRO A 1 176 ? -6.662 6.919 14.236 1.00 80.38 176 PRO A O 1
ATOM 1494 N N . ILE A 1 177 ? -5.007 7.727 12.959 1.00 78.75 177 ILE A N 1
ATOM 1495 C CA . ILE A 1 177 ? -4.681 6.451 12.308 1.00 78.75 177 ILE A CA 1
ATOM 1496 C C . ILE A 1 177 ? -3.833 5.583 13.251 1.00 78.75 177 ILE A C 1
ATOM 1498 O O . ILE A 1 177 ? -3.786 4.367 13.120 1.00 78.75 177 ILE A O 1
ATOM 1502 N N . TYR A 1 178 ? -3.172 6.175 14.243 1.00 76.88 178 TYR A N 1
ATOM 1503 C CA . TYR A 1 178 ? -2.336 5.436 15.172 1.00 76.88 178 TYR A CA 1
ATOM 1504 C C . TYR A 1 178 ? -3.165 4.665 16.206 1.00 76.88 178 TYR A C 1
ATOM 1506 O O . TYR A 1 178 ? -3.860 5.265 17.025 1.00 76.88 178 TYR A O 1
ATOM 1514 N N . ASN A 1 179 ? -3.046 3.335 16.218 1.00 78.62 179 ASN A N 1
ATOM 1515 C CA . ASN A 1 179 ? -3.683 2.467 17.209 1.00 78.62 179 ASN A CA 1
ATOM 1516 C C . ASN A 1 179 ? -2.662 1.534 17.894 1.00 78.62 179 ASN A C 1
ATOM 1518 O O . ASN A 1 179 ? -1.503 1.439 17.483 1.00 78.62 179 ASN A O 1
ATOM 1522 N N . ASN A 1 180 ? -3.095 0.823 18.941 1.00 78.94 180 ASN A N 1
ATOM 1523 C CA . ASN A 1 180 ? -2.218 -0.069 19.712 1.00 78.94 180 ASN A CA 1
ATOM 1524 C C . ASN A 1 180 ? -1.587 -1.177 18.852 1.00 78.94 180 ASN A C 1
ATOM 1526 O O . ASN A 1 180 ? -0.429 -1.525 19.056 1.00 78.94 180 ASN A O 1
ATOM 1530 N N . MET A 1 181 ? -2.309 -1.708 17.860 1.00 78.00 181 MET A N 1
ATOM 1531 C CA . MET A 1 181 ? -1.765 -2.732 16.962 1.00 78.00 181 MET A CA 1
ATOM 1532 C C . MET A 1 181 ? -0.609 -2.184 16.112 1.00 78.00 181 MET A C 1
ATOM 1534 O O . MET A 1 181 ? 0.420 -2.846 15.966 1.00 78.00 181 MET A O 1
ATOM 1538 N N . LEU A 1 182 ? -0.747 -0.966 15.581 1.00 83.06 182 LEU A N 1
ATOM 1539 C CA . LEU A 1 182 ? 0.324 -0.294 14.847 1.00 83.06 182 LEU A CA 1
ATOM 1540 C C . LEU A 1 182 ? 1.531 -0.015 15.740 1.00 83.06 182 LEU A C 1
ATOM 1542 O O . LEU A 1 182 ? 2.656 -0.241 15.299 1.00 83.06 182 LEU A O 1
ATOM 1546 N N . PHE A 1 183 ? 1.307 0.411 16.987 1.00 81.38 183 PHE A N 1
ATOM 1547 C CA . PHE A 1 183 ? 2.377 0.607 17.968 1.00 81.38 183 PHE A CA 1
ATOM 1548 C C . PHE A 1 183 ? 3.211 -0.673 18.146 1.00 81.38 183 PHE A C 1
ATOM 1550 O O . PHE A 1 183 ? 4.429 -0.649 17.970 1.00 81.38 183 PHE A O 1
ATOM 1557 N N . GLU A 1 184 ? 2.559 -1.813 18.383 1.00 83.56 184 GLU A N 1
ATOM 1558 C CA . GLU A 1 184 ? 3.237 -3.106 18.554 1.00 83.56 184 GLU A CA 1
ATOM 1559 C C . GLU A 1 184 ? 4.002 -3.557 17.301 1.00 83.56 184 GLU A C 1
ATOM 1561 O O . GLU A 1 184 ? 5.105 -4.106 17.392 1.00 83.56 184 GLU A O 1
ATOM 1566 N N . ARG A 1 185 ? 3.448 -3.322 16.104 1.00 84.44 185 ARG A N 1
ATOM 1567 C CA . ARG A 1 185 ? 4.146 -3.643 14.848 1.00 84.44 185 ARG A CA 1
ATOM 1568 C C . ARG A 1 185 ? 5.342 -2.735 14.599 1.00 84.44 185 ARG A C 1
ATOM 1570 O O . ARG A 1 185 ? 6.354 -3.213 14.094 1.00 84.44 185 ARG A O 1
ATOM 1577 N N . LEU A 1 186 ? 5.245 -1.461 14.965 1.00 84.81 186 LEU A N 1
ATOM 1578 C CA . LEU A 1 186 ? 6.350 -0.514 14.854 1.00 84.81 186 LEU A CA 1
ATOM 1579 C C . LEU A 1 186 ? 7.497 -0.868 15.795 1.00 84.81 186 LEU A C 1
ATOM 1581 O O . LEU A 1 186 ? 8.642 -0.823 15.362 1.00 84.81 186 LEU A O 1
ATOM 1585 N N . LEU A 1 187 ? 7.209 -1.307 17.025 1.00 80.31 187 LEU A N 1
ATOM 1586 C CA . LEU A 1 187 ? 8.241 -1.784 17.954 1.00 80.31 187 LEU A CA 1
ATOM 1587 C C . LEU A 1 187 ? 9.033 -2.979 17.408 1.00 80.31 187 LEU A C 1
ATOM 1589 O O . LEU A 1 187 ? 10.221 -3.121 17.690 1.00 80.31 187 LEU A O 1
ATOM 1593 N N . LYS A 1 188 ? 8.382 -3.844 16.626 1.00 83.00 188 LYS A N 1
ATOM 1594 C CA . LYS A 1 188 ? 9.012 -5.016 16.000 1.00 83.00 188 LYS A CA 1
ATOM 1595 C C . LYS A 1 188 ? 9.685 -4.692 14.664 1.00 83.00 188 LYS A C 1
ATOM 1597 O O . LYS A 1 188 ? 10.399 -5.540 14.129 1.00 83.00 188 LYS A O 1
ATOM 1602 N N . ASN A 1 189 ? 9.456 -3.505 14.105 1.00 80.56 189 ASN A N 1
ATOM 1603 C CA . ASN A 1 189 ? 10.018 -3.099 12.826 1.00 80.56 189 ASN A CA 1
ATOM 1604 C C . ASN A 1 189 ? 11.402 -2.460 13.030 1.00 80.56 189 ASN A C 1
ATOM 1606 O O . ASN A 1 189 ? 11.554 -1.495 13.769 1.00 80.56 189 ASN A O 1
ATOM 1610 N N . ASN A 1 190 ? 12.414 -2.985 12.340 1.00 80.62 190 ASN A N 1
ATOM 1611 C CA . ASN A 1 190 ? 13.789 -2.481 12.399 1.00 80.62 190 ASN A CA 1
ATOM 1612 C C . ASN A 1 190 ? 14.218 -1.714 11.135 1.00 80.62 190 ASN A C 1
ATOM 1614 O O . ASN A 1 190 ? 15.377 -1.321 11.022 1.00 80.62 190 ASN A O 1
ATOM 1618 N N . THR A 1 191 ? 13.314 -1.526 10.171 1.00 84.69 191 THR A N 1
ATOM 1619 C CA . THR A 1 191 ? 13.623 -0.930 8.863 1.00 84.69 191 THR A CA 1
ATOM 1620 C C . THR A 1 191 ? 13.288 0.557 8.809 1.00 84.69 191 THR A C 1
ATOM 1622 O O . THR A 1 191 ? 13.907 1.293 8.038 1.00 84.69 191 THR A O 1
ATOM 1625 N N . ILE A 1 192 ? 12.325 1.010 9.618 1.00 85.12 192 ILE A N 1
ATOM 1626 C CA . ILE A 1 192 ? 11.877 2.403 9.653 1.00 85.12 192 ILE A CA 1
ATOM 1627 C C . ILE A 1 192 ? 12.946 3.281 10.300 1.00 85.12 192 ILE A C 1
ATOM 1629 O O . ILE A 1 192 ? 13.296 3.121 11.465 1.00 85.12 192 ILE A O 1
ATOM 1633 N N . THR A 1 193 ? 13.429 4.260 9.541 1.00 85.69 193 THR A N 1
ATOM 1634 C CA . THR A 1 193 ? 14.402 5.262 9.992 1.00 85.69 193 THR A CA 1
ATOM 1635 C C . THR A 1 193 ? 13.777 6.642 10.177 1.00 85.69 193 THR A C 1
ATOM 1637 O O . THR A 1 193 ? 14.396 7.533 10.752 1.00 85.69 193 THR A O 1
ATOM 1640 N N . SER A 1 194 ? 12.550 6.844 9.692 1.00 87.44 194 SER A N 1
A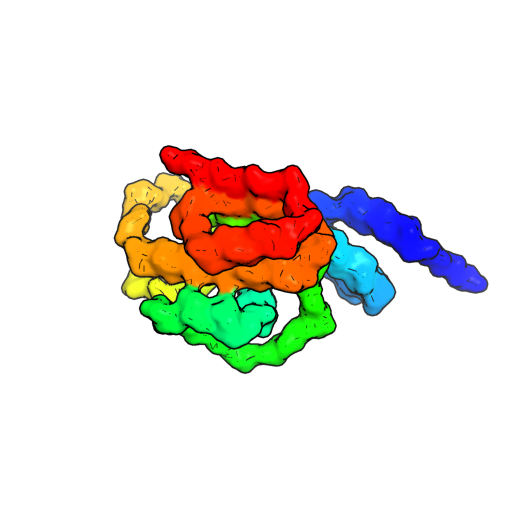TOM 1641 C CA . SER A 1 194 ? 11.821 8.101 9.807 1.00 87.44 194 SER A CA 1
ATOM 1642 C C . SER A 1 194 ? 10.336 7.841 10.029 1.00 87.44 194 SER A C 1
ATOM 1644 O O . SER A 1 194 ? 9.660 7.272 9.172 1.00 87.44 194 SER A O 1
ATOM 1646 N N . LEU A 1 195 ? 9.836 8.297 11.175 1.00 86.19 195 LEU A N 1
ATOM 1647 C CA . LEU A 1 195 ? 8.430 8.233 11.555 1.00 86.19 195 LEU A CA 1
ATOM 1648 C C . LEU A 1 195 ? 7.930 9.658 11.801 1.00 86.19 195 LEU A C 1
ATOM 1650 O O . LEU A 1 195 ? 8.515 10.385 12.605 1.00 86.19 195 LEU A O 1
ATOM 1654 N N . LYS A 1 196 ? 6.880 10.073 11.089 1.00 84.25 196 LYS A N 1
ATOM 1655 C CA . LYS A 1 196 ? 6.261 11.394 11.250 1.00 84.25 196 LYS A CA 1
ATOM 1656 C C . LYS A 1 196 ? 4.786 11.252 11.594 1.00 84.25 196 LYS A C 1
ATOM 1658 O O . LYS A 1 196 ? 4.062 10.511 10.931 1.00 84.25 196 LYS A O 1
ATOM 1663 N N . PHE A 1 197 ? 4.367 12.005 12.606 1.00 79.06 197 PHE A N 1
ATOM 1664 C CA . PHE A 1 197 ? 2.970 12.151 12.986 1.00 79.06 197 PHE A CA 1
ATOM 1665 C C . PHE A 1 197 ? 2.519 13.578 12.715 1.00 79.06 197 PHE A C 1
ATOM 1667 O O . PHE A 1 197 ? 3.106 14.520 13.250 1.00 79.06 197 PHE A O 1
ATOM 1674 N N . ARG A 1 198 ? 1.491 13.750 11.884 1.00 75.88 198 ARG A N 1
ATOM 1675 C CA . ARG A 1 198 ? 0.867 15.063 11.701 1.00 75.88 198 ARG A CA 1
ATOM 1676 C C . ARG A 1 198 ? -0.108 15.317 12.854 1.00 75.88 198 ARG A C 1
ATOM 1678 O O . ARG A 1 198 ? -0.934 14.457 13.176 1.00 75.88 198 ARG A O 1
ATOM 1685 N N . HIS A 1 199 ? 0.014 16.483 13.482 1.00 61.72 199 HIS A N 1
ATOM 1686 C CA . HIS A 1 199 ? -0.959 17.007 14.439 1.00 61.72 199 HIS A CA 1
ATOM 1687 C C . HIS A 1 199 ? -1.871 18.004 13.713 1.00 61.72 199 HIS A C 1
ATOM 1689 O O . HIS A 1 199 ? -1.379 18.763 12.876 1.00 61.72 199 HIS A O 1
ATOM 1695 N N . PHE A 1 200 ? -3.174 17.927 13.994 1.00 53.62 200 PHE A N 1
ATOM 1696 C CA . PHE A 1 200 ? -4.164 18.925 13.583 1.00 53.62 200 PHE A CA 1
ATOM 1697 C C . PHE A 1 200 ? -4.048 20.169 14.456 1.00 53.62 200 PHE A C 1
ATOM 1699 O O . PHE A 1 200 ? -3.788 19.988 15.671 1.00 53.62 200 PHE A O 1
#

Sequence (200 aa):
MITLLPNECFSKIFKNFSNNYRTLFSCLLVSRHWCRIIIPILWSEPTKYVDDLRLIRIYLLTLNAEEQSLLLPYNIILPNYQRPLFEYSSFATYVSFHLADRNTDGVKNWLCKEGYNDNKFLEFCDYNDFNYYDDLSYWDYNDKELNEQAIAIKCSLITMFLRTSRNLKHLNTDKPIYNNMLFERLLKNNTITSLKFRHF

Secondary structure (DSSP, 8-state):
---PPPHHHHHHHHHTTTT-HHHHHHHHTT-HHHHHHHHHHHTTSGGGGTT-HHHHHHHHTT--HHHHHTTGGGTPPPP-PPPPSS-GGGG-SEEEE----GGG-HHHHHHHHTT-S--S-TTSTT-------S--TTS-TT-HHHHHHHHHHHHHHHHHHHHH-SS--EEEEEGGG--HHHHHHHHH-SS--EEEEE--

Foldseek 3Di:
DPPDDDLVVLLVVLLVCLVPVVVLVVQLVPDPSSVVSSLLSNLQELAVPLLPLVSLLLLLLLFDPVLVVLLVVLVDDRDDDDHDPDPSLQSYQAYADEPDPCNPHSLLVNCVVVPVDPDPPPVPVVDPDPPDPPPPPPDDPPPVSSSSNSLSSSLSSLLSSLVRYLNHAYYHYEPSSDDPSSVVSVVVRPRHNYYYYDDD

pLDDT: mean 79.38, std 16.0, range [33.78, 93.62]

Radius of gyration: 18.49 Å; chains: 1; bounding box: 51×40×51 Å

Organism: Gigaspora margarita (NCBI:txid4874)